Protein AF-A0A7V5CXP1-F1 (afdb_monomer_lite)

Structure (mmCIF, N/CA/C/O backbone):
data_AF-A0A7V5CXP1-F1
#
_entry.id   AF-A0A7V5CXP1-F1
#
loop_
_atom_site.group_PDB
_atom_site.id
_atom_site.type_symbol
_atom_site.label_atom_id
_atom_site.label_alt_id
_atom_site.label_comp_id
_atom_site.label_asym_id
_atom_site.label_entity_id
_atom_site.label_seq_id
_atom_site.pdbx_PDB_ins_code
_atom_site.Cartn_x
_atom_site.Cartn_y
_atom_site.Cartn_z
_atom_site.occupancy
_atom_site.B_iso_or_equiv
_atom_site.auth_seq_id
_atom_site.auth_comp_id
_atom_site.auth_asym_id
_atom_site.auth_atom_id
_atom_site.pdbx_PDB_model_num
ATOM 1 N N . MET A 1 1 ? -11.870 -6.538 18.929 1.00 84.56 1 MET A N 1
ATOM 2 C CA . MET A 1 1 ? -11.012 -7.613 18.384 1.00 84.56 1 MET A CA 1
ATOM 3 C C . MET A 1 1 ? -10.230 -8.282 19.517 1.00 84.56 1 MET A C 1
ATOM 5 O O . MET A 1 1 ? -9.936 -7.598 20.492 1.00 84.56 1 MET A O 1
ATOM 9 N N . ASN A 1 2 ? -9.919 -9.585 19.441 1.00 87.19 2 ASN A N 1
ATOM 10 C CA . ASN A 1 2 ? -9.055 -10.258 20.436 1.00 87.19 2 ASN A CA 1
ATOM 11 C C . ASN A 1 2 ? -7.602 -9.721 20.330 1.00 87.19 2 ASN A C 1
ATOM 13 O O . ASN A 1 2 ? -7.121 -9.586 19.202 1.00 87.19 2 ASN A O 1
ATOM 17 N N . PRO A 1 3 ? -6.907 -9.445 21.456 1.00 90.19 3 PRO A N 1
ATOM 18 C CA . PRO A 1 3 ? -5.468 -9.168 21.509 1.00 90.19 3 PRO A CA 1
ATOM 19 C C . PRO A 1 3 ? -4.571 -10.002 20.584 1.00 90.19 3 PRO A C 1
ATOM 21 O O . PRO A 1 3 ? -3.685 -9.430 19.954 1.00 90.19 3 PRO A O 1
ATOM 24 N N . ASP A 1 4 ? -4.806 -11.310 20.452 1.00 94.88 4 ASP A N 1
ATOM 25 C CA . ASP A 1 4 ? -3.962 -12.168 19.605 1.00 94.88 4 ASP A CA 1
ATOM 26 C C . ASP A 1 4 ? -4.030 -11.746 18.131 1.00 94.88 4 ASP A C 1
ATOM 28 O O . ASP A 1 4 ? -3.010 -11.598 17.464 1.00 94.88 4 ASP A O 1
ATOM 32 N N . LEU A 1 5 ? -5.237 -11.464 17.631 1.00 95.44 5 LEU A N 1
ATOM 33 C CA . LEU A 1 5 ? -5.439 -11.024 16.250 1.00 95.44 5 LEU A CA 1
ATOM 34 C C . LEU A 1 5 ? -4.835 -9.633 16.009 1.00 95.44 5 LEU A C 1
ATOM 36 O O . LEU A 1 5 ? -4.277 -9.381 14.945 1.00 95.44 5 LEU A O 1
ATOM 40 N N . ILE A 1 6 ? -4.894 -8.748 17.009 1.00 94.94 6 ILE A N 1
ATOM 41 C CA . ILE A 1 6 ? -4.241 -7.433 16.955 1.00 94.94 6 ILE A CA 1
ATOM 42 C C . ILE A 1 6 ? -2.722 -7.598 16.816 1.00 94.94 6 ILE A C 1
ATOM 44 O O . ILE A 1 6 ? -2.114 -6.949 15.963 1.00 94.94 6 ILE A O 1
ATOM 48 N N . ALA A 1 7 ? -2.117 -8.484 17.612 1.00 96.19 7 ALA A N 1
ATOM 49 C CA . ALA A 1 7 ? -0.684 -8.754 17.556 1.00 96.19 7 ALA A CA 1
ATOM 50 C C . ALA A 1 7 ? -0.262 -9.325 16.191 1.00 96.19 7 ALA A C 1
ATOM 52 O O . ALA A 1 7 ? 0.745 -8.893 15.630 1.00 96.19 7 ALA A O 1
ATOM 53 N N . GLU A 1 8 ? -1.056 -10.233 15.616 1.00 97.88 8 GLU A N 1
ATOM 54 C CA . GLU A 1 8 ? -0.809 -10.771 14.273 1.00 97.88 8 GLU A CA 1
ATOM 55 C C . GLU A 1 8 ? -0.898 -9.681 13.189 1.00 97.88 8 GLU A C 1
ATOM 57 O O . GLU A 1 8 ? -0.031 -9.617 12.315 1.00 97.88 8 GLU A O 1
ATOM 62 N N . ILE A 1 9 ? -1.884 -8.772 13.263 1.00 97.69 9 ILE A N 1
ATOM 63 C CA . ILE A 1 9 ? -1.997 -7.630 12.336 1.00 97.69 9 ILE A CA 1
ATOM 64 C C . ILE A 1 9 ? -0.762 -6.732 12.438 1.00 97.69 9 ILE A C 1
ATOM 66 O O . ILE A 1 9 ? -0.191 -6.349 11.415 1.00 97.69 9 ILE A O 1
ATOM 70 N N . GLN A 1 10 ? -0.344 -6.387 13.657 1.00 96.12 10 GLN A N 1
ATOM 71 C CA . GLN A 1 10 ? 0.806 -5.513 13.888 1.00 96.12 10 GLN A CA 1
ATOM 72 C C . GLN A 1 10 ? 2.106 -6.145 13.388 1.00 96.12 10 GLN A C 1
ATOM 74 O O . GLN A 1 10 ? 2.887 -5.473 12.716 1.00 96.12 10 GLN A O 1
ATOM 79 N N . LYS A 1 11 ? 2.303 -7.443 13.646 1.00 97.75 11 LYS A N 1
ATOM 80 C CA . LYS A 1 11 ? 3.456 -8.199 13.155 1.00 97.75 11 LYS A CA 1
ATOM 81 C C . LYS A 1 11 ? 3.512 -8.210 11.629 1.00 97.75 11 LYS A C 1
ATOM 83 O O . LYS A 1 11 ? 4.513 -7.789 11.059 1.00 97.75 11 LYS A O 1
ATOM 88 N N . PHE A 1 12 ? 2.421 -8.613 10.972 1.00 98.44 12 PHE A N 1
ATOM 89 C CA . PHE A 1 12 ? 2.338 -8.591 9.510 1.00 98.44 12 PHE A CA 1
ATOM 90 C C . PHE A 1 12 ? 2.618 -7.198 8.946 1.00 98.44 12 PHE A C 1
ATOM 92 O O . PHE A 1 12 ? 3.354 -7.059 7.976 1.00 98.44 12 PHE A O 1
ATOM 99 N N . THR A 1 13 ? 2.044 -6.165 9.561 1.00 98.38 13 THR A N 1
ATOM 100 C CA . THR A 1 13 ? 2.209 -4.780 9.117 1.00 98.38 13 THR A CA 1
ATOM 101 C C . THR A 1 13 ? 3.672 -4.352 9.150 1.00 98.38 13 THR A C 1
ATOM 103 O O . THR A 1 13 ? 4.143 -3.738 8.195 1.00 98.38 13 THR A O 1
ATOM 106 N N . LEU A 1 14 ? 4.389 -4.672 10.230 1.00 97.56 14 LEU A N 1
ATOM 107 C CA . LEU A 1 14 ? 5.794 -4.310 10.379 1.00 97.56 14 LEU A CA 1
ATOM 108 C C . LEU A 1 14 ? 6.676 -5.073 9.379 1.00 97.56 14 LEU A C 1
ATOM 110 O O . LEU A 1 14 ? 7.481 -4.464 8.675 1.00 97.56 14 LEU A O 1
ATOM 114 N N . ASP A 1 15 ? 6.450 -6.380 9.230 1.00 98.25 15 ASP A N 1
ATOM 115 C CA . ASP A 1 15 ? 7.149 -7.205 8.240 1.00 98.25 15 ASP A CA 1
ATOM 116 C C . ASP A 1 15 ? 6.916 -6.671 6.812 1.00 98.25 15 ASP A C 1
ATOM 118 O O . ASP A 1 15 ? 7.858 -6.474 6.037 1.00 98.25 15 ASP A O 1
ATOM 122 N N . ALA A 1 16 ? 5.661 -6.365 6.472 1.00 98.62 16 ALA A N 1
ATOM 123 C CA . ALA A 1 16 ? 5.271 -5.806 5.183 1.00 98.62 16 ALA A CA 1
ATOM 124 C C . ALA A 1 16 ? 5.893 -4.426 4.937 1.00 98.62 16 ALA A C 1
ATOM 126 O O . ALA A 1 16 ? 6.374 -4.159 3.832 1.00 98.62 16 ALA A O 1
ATOM 127 N N . ARG A 1 17 ? 5.931 -3.566 5.963 1.00 98.12 17 ARG A N 1
ATOM 128 C CA . ARG A 1 17 ? 6.585 -2.258 5.905 1.00 98.12 17 ARG A CA 1
ATOM 129 C C . ARG A 1 17 ? 8.053 -2.403 5.518 1.00 98.12 17 ARG A C 1
ATOM 131 O O . ARG A 1 17 ? 8.473 -1.753 4.563 1.00 98.12 17 ARG A O 1
ATOM 138 N N . HIS A 1 18 ? 8.813 -3.250 6.212 1.00 98.50 18 HIS A N 1
ATOM 139 C CA . HIS A 1 18 ? 10.241 -3.435 5.937 1.00 98.50 18 HIS A CA 1
ATOM 140 C C . HIS A 1 18 ? 10.497 -3.985 4.533 1.00 98.50 18 HIS A C 1
ATOM 142 O O . HIS A 1 18 ? 11.409 -3.532 3.838 1.00 98.50 18 HIS A O 1
ATOM 148 N N . ILE A 1 19 ? 9.676 -4.943 4.094 1.00 98.75 19 ILE A N 1
ATOM 149 C CA . ILE A 1 19 ? 9.757 -5.509 2.746 1.00 98.75 19 ILE A CA 1
ATOM 150 C C . ILE A 1 19 ? 9.534 -4.420 1.688 1.00 98.75 19 ILE A C 1
ATOM 152 O O . ILE A 1 19 ? 10.311 -4.328 0.737 1.00 98.75 19 ILE A O 1
ATOM 156 N N . LEU A 1 20 ? 8.502 -3.589 1.855 1.00 98.81 20 LEU A N 1
ATOM 157 C CA . LEU A 1 20 ? 8.146 -2.538 0.902 1.00 98.81 20 LEU A CA 1
ATOM 158 C C . LEU A 1 20 ? 9.119 -1.350 0.925 1.00 98.81 20 LEU A C 1
ATOM 160 O O . LEU A 1 20 ? 9.418 -0.802 -0.132 1.00 98.81 20 LEU A O 1
ATOM 164 N N . GLU A 1 21 ? 9.645 -0.964 2.090 1.00 98.75 21 GLU A N 1
ATOM 165 C CA . GLU A 1 21 ? 10.675 0.081 2.190 1.00 98.75 21 GLU A CA 1
ATOM 166 C C . GLU A 1 21 ? 11.970 -0.359 1.498 1.00 98.75 21 GLU A C 1
ATOM 168 O O . GLU A 1 21 ? 12.542 0.400 0.713 1.00 98.75 21 GLU A O 1
ATOM 173 N N . ARG A 1 22 ? 12.404 -1.608 1.722 1.00 98.75 22 ARG A N 1
ATOM 174 C CA . ARG A 1 22 ? 13.558 -2.177 1.016 1.00 98.75 22 ARG A CA 1
ATOM 175 C C . ARG A 1 22 ? 13.318 -2.208 -0.491 1.00 98.75 22 ARG A C 1
ATOM 177 O O . ARG A 1 22 ? 14.166 -1.748 -1.245 1.00 98.75 22 ARG A O 1
ATOM 184 N N . GLU A 1 23 ? 12.160 -2.701 -0.923 1.00 98.56 23 GLU A N 1
ATOM 185 C CA . GLU A 1 23 ? 11.791 -2.761 -2.339 1.00 98.56 23 GLU A CA 1
ATOM 186 C C . GLU A 1 23 ? 11.808 -1.378 -3.003 1.00 98.56 23 GLU A C 1
ATOM 188 O O . GLU A 1 23 ? 12.398 -1.212 -4.070 1.00 98.56 23 GLU A O 1
ATOM 193 N N . ALA A 1 24 ? 11.208 -0.370 -2.368 1.00 98.69 24 ALA A N 1
ATOM 194 C CA . ALA A 1 24 ? 11.203 0.992 -2.888 1.00 98.69 24 ALA A CA 1
ATOM 195 C C . ALA A 1 24 ? 12.624 1.572 -2.966 1.00 98.69 24 ALA A C 1
ATOM 197 O O . ALA A 1 24 ? 12.987 2.179 -3.974 1.00 98.69 24 ALA A O 1
ATOM 198 N N . ALA A 1 25 ? 13.452 1.352 -1.939 1.00 98.69 25 ALA A N 1
ATOM 199 C CA . ALA A 1 25 ? 14.842 1.799 -1.932 1.00 98.69 25 ALA A CA 1
ATOM 200 C C . ALA A 1 25 ? 15.678 1.127 -3.037 1.00 98.69 25 ALA A C 1
ATOM 202 O O . ALA A 1 25 ? 16.449 1.814 -3.710 1.00 98.69 25 ALA A O 1
ATOM 203 N N . GLU A 1 26 ? 15.498 -0.179 -3.251 1.00 98.38 26 GLU A N 1
ATOM 204 C CA . GLU A 1 26 ? 16.164 -0.944 -4.310 1.00 98.38 26 GLU A CA 1
ATOM 205 C C . GLU A 1 26 ? 15.722 -0.502 -5.709 1.00 98.38 26 GLU A C 1
ATOM 207 O O . GLU A 1 26 ? 16.560 -0.388 -6.600 1.00 98.38 26 GLU A O 1
ATOM 212 N N . GLN A 1 27 ? 14.434 -0.216 -5.925 1.00 98.25 27 GLN A N 1
ATOM 213 C CA . GLN A 1 27 ? 13.962 0.319 -7.207 1.00 98.25 27 GLN A CA 1
ATOM 214 C C . GLN A 1 27 ? 14.539 1.709 -7.484 1.00 98.25 27 GLN A C 1
ATOM 216 O O . GLN A 1 27 ? 15.045 1.964 -8.579 1.00 98.25 27 GLN A O 1
ATOM 221 N N . LEU A 1 28 ? 14.479 2.604 -6.493 1.00 98.62 28 LEU A N 1
ATOM 222 C CA . LEU A 1 28 ? 15.026 3.955 -6.599 1.00 98.62 28 LEU A CA 1
ATOM 223 C C . LEU A 1 28 ? 16.497 3.923 -7.004 1.00 98.62 28 LEU A C 1
ATOM 225 O O . LEU A 1 28 ? 16.880 4.613 -7.945 1.00 98.62 28 LEU A O 1
ATOM 229 N N . GLU A 1 29 ? 17.300 3.091 -6.346 1.00 98.12 29 GLU A N 1
ATOM 230 C CA . GLU A 1 29 ? 18.726 2.979 -6.636 1.00 98.12 29 GLU A CA 1
ATOM 231 C C . GLU A 1 29 ? 19.008 2.208 -7.928 1.00 98.12 29 GLU A C 1
ATOM 233 O O . GLU A 1 29 ? 19.753 2.703 -8.766 1.00 98.12 29 GLU A O 1
ATOM 238 N N . GLY A 1 30 ? 18.423 1.022 -8.103 1.00 96.38 30 GLY A N 1
ATOM 239 C CA . GLY A 1 30 ? 18.792 0.062 -9.146 1.00 96.38 30 GLY A CA 1
ATOM 240 C C . GLY A 1 30 ? 18.119 0.276 -10.502 1.00 96.38 30 GLY A C 1
ATOM 241 O O . GLY A 1 30 ? 18.693 -0.092 -11.524 1.00 96.38 30 GLY A O 1
ATOM 242 N N . LEU A 1 31 ? 16.928 0.880 -10.539 1.00 96.44 31 LEU A N 1
ATOM 243 C CA . LEU A 1 31 ? 16.195 1.146 -11.787 1.00 96.44 31 LEU A CA 1
ATOM 244 C C . LEU A 1 31 ? 16.273 2.616 -12.185 1.00 96.44 31 LEU A C 1
ATOM 246 O O . LEU A 1 31 ? 16.391 2.938 -13.368 1.00 96.44 31 LEU A O 1
ATOM 250 N N . TYR A 1 32 ? 16.210 3.498 -11.189 1.00 98.12 32 TYR A N 1
ATOM 251 C CA . TYR A 1 32 ? 16.082 4.934 -11.403 1.00 98.12 32 TYR A CA 1
ATOM 252 C C . TYR A 1 32 ? 17.299 5.724 -10.954 1.00 98.12 32 TYR A C 1
ATOM 254 O O . TYR A 1 32 ? 17.222 6.943 -10.983 1.00 98.12 32 TYR A O 1
ATOM 262 N N . GLY A 1 33 ? 18.398 5.094 -10.540 1.00 97.88 33 GLY A N 1
ATOM 263 C CA . GLY A 1 33 ? 19.653 5.757 -10.182 1.00 97.88 33 GLY A CA 1
ATOM 264 C C . GLY A 1 33 ? 19.560 6.862 -9.134 1.00 97.88 33 GLY A C 1
ATOM 265 O O . GLY A 1 33 ? 20.401 7.757 -9.142 1.00 97.88 33 GLY A O 1
ATOM 266 N N . TRP A 1 34 ? 18.542 6.837 -8.274 1.00 98.44 34 TRP A N 1
ATOM 267 C CA . TRP A 1 34 ? 18.419 7.722 -7.122 1.00 98.44 34 TRP A CA 1
ATOM 268 C C . TRP A 1 34 ? 19.138 7.091 -5.929 1.00 98.44 34 TRP A C 1
ATOM 270 O O . TRP A 1 34 ? 18.617 6.201 -5.243 1.00 98.44 34 TRP A O 1
ATOM 280 N N . LEU A 1 35 ? 20.366 7.545 -5.707 1.00 98.25 35 LEU A N 1
ATOM 281 C CA . LEU A 1 35 ? 21.312 6.967 -4.763 1.00 98.25 35 LEU A CA 1
ATOM 282 C C . LEU A 1 35 ? 20.933 7.269 -3.302 1.00 98.25 35 LEU A C 1
ATOM 284 O O . LEU A 1 35 ? 20.244 8.258 -3.041 1.00 98.25 35 LEU A O 1
ATOM 288 N N . PRO A 1 36 ? 21.390 6.462 -2.323 1.00 97.69 36 PRO A N 1
ATOM 289 C CA . PRO A 1 36 ? 21.092 6.669 -0.900 1.00 97.69 36 PRO A CA 1
ATOM 290 C C . PRO A 1 36 ? 21.520 8.032 -0.342 1.00 97.69 36 PRO A C 1
ATOM 292 O O . PRO A 1 36 ? 20.934 8.511 0.627 1.00 97.69 36 PRO A O 1
ATOM 295 N N . ASP A 1 37 ? 22.511 8.675 -0.962 1.00 96.31 37 ASP A N 1
ATOM 296 C CA . ASP A 1 37 ? 22.946 10.029 -0.623 1.00 96.31 37 ASP A CA 1
ATOM 297 C C . ASP A 1 37 ? 22.028 11.129 -1.198 1.00 96.31 37 ASP A C 1
ATOM 299 O O . ASP A 1 37 ? 22.329 12.312 -1.066 1.00 96.31 37 ASP A O 1
ATOM 303 N N . GLY A 1 38 ? 20.899 10.764 -1.806 1.00 96.19 38 GLY A N 1
ATOM 304 C CA . GLY A 1 38 ? 19.923 11.692 -2.370 1.00 96.19 38 GLY A CA 1
ATOM 305 C C . GLY A 1 38 ? 20.306 12.240 -3.744 1.00 96.19 38 GLY A C 1
ATOM 306 O O . GLY A 1 38 ? 19.498 12.951 -4.338 1.00 96.19 38 GLY A O 1
ATOM 307 N N . SER A 1 39 ? 21.491 11.906 -4.263 1.00 97.19 39 SER A N 1
ATOM 308 C CA . SER A 1 39 ? 21.926 12.300 -5.599 1.00 97.19 39 SER A CA 1
ATOM 309 C C . SER A 1 39 ? 21.410 11.346 -6.676 1.00 97.19 39 SER A C 1
ATOM 311 O O . SER A 1 39 ? 20.933 10.239 -6.413 1.00 97.19 39 SER A O 1
ATOM 313 N N . PHE A 1 40 ? 21.510 11.794 -7.922 1.00 98.25 40 PHE A N 1
ATOM 314 C CA . PHE A 1 40 ? 21.100 11.033 -9.084 1.00 98.25 40 PHE A CA 1
ATOM 315 C C . PHE A 1 40 ? 22.312 10.660 -9.937 1.00 98.25 40 PHE A C 1
ATOM 317 O O . PHE A 1 40 ? 23.033 11.527 -10.432 1.00 98.25 40 PHE A O 1
ATOM 324 N N . ALA A 1 41 ? 22.509 9.364 -10.156 1.00 97.69 41 ALA A N 1
ATOM 325 C CA . ALA A 1 41 ? 23.558 8.855 -11.026 1.00 97.69 41 ALA A CA 1
ATOM 326 C C . ALA A 1 41 ? 23.244 9.108 -12.521 1.00 97.69 41 ALA A C 1
ATOM 328 O O . ALA A 1 41 ? 22.072 9.299 -12.888 1.00 97.69 41 ALA A O 1
ATOM 329 N N . PRO A 1 42 ? 24.269 9.108 -13.403 1.00 97.00 42 PRO A N 1
ATOM 330 C CA . PRO A 1 42 ? 24.090 9.325 -14.837 1.00 97.00 42 PRO A CA 1
ATOM 331 C C . PRO A 1 42 ? 23.189 8.272 -15.491 1.00 97.00 42 PRO A C 1
ATOM 333 O O . PRO A 1 42 ? 23.399 7.073 -15.321 1.00 97.00 42 PRO A O 1
ATOM 336 N N . VAL A 1 43 ? 22.252 8.720 -16.335 1.00 95.12 43 VAL A N 1
ATOM 337 C CA . VAL A 1 43 ? 21.264 7.865 -17.029 1.00 95.12 43 VAL A CA 1
ATOM 338 C C . VAL A 1 43 ? 21.911 6.705 -17.797 1.00 95.12 43 VAL A C 1
ATOM 340 O O . VAL A 1 43 ? 21.373 5.603 -17.814 1.00 95.12 43 VAL A O 1
ATOM 343 N N . ALA A 1 44 ? 23.095 6.918 -18.379 1.00 94.31 44 ALA A N 1
ATOM 344 C CA . ALA A 1 44 ? 23.817 5.902 -19.149 1.00 94.31 44 ALA A CA 1
ATOM 345 C C . ALA A 1 44 ? 24.204 4.646 -18.339 1.00 94.31 44 ALA A C 1
ATOM 347 O O . ALA A 1 44 ? 24.461 3.603 -18.934 1.00 94.31 44 ALA A O 1
ATOM 348 N N . GLN A 1 45 ? 24.244 4.728 -17.004 1.00 95.19 45 GLN A N 1
ATOM 349 C CA . GLN A 1 45 ? 24.543 3.588 -16.128 1.00 95.19 45 GLN A CA 1
ATOM 350 C C . GLN A 1 45 ? 23.319 2.690 -15.870 1.00 95.19 45 GLN A C 1
ATOM 352 O O . GLN A 1 45 ? 23.470 1.613 -15.302 1.00 95.19 45 GLN A O 1
ATOM 357 N N . TYR A 1 46 ? 22.123 3.104 -16.307 1.00 95.69 46 TYR A N 1
ATOM 358 C CA . TYR A 1 46 ? 20.849 2.447 -16.009 1.00 95.69 46 TYR A CA 1
ATOM 359 C C . TYR A 1 46 ? 20.130 2.039 -17.302 1.00 95.69 46 TYR A C 1
ATOM 361 O O . TYR A 1 46 ? 19.347 2.820 -17.850 1.00 95.69 46 TYR A O 1
ATOM 369 N N . PRO A 1 47 ? 20.349 0.805 -17.802 1.00 92.56 47 PRO A N 1
ATOM 370 C CA . PRO A 1 47 ? 19.811 0.355 -19.088 1.00 92.56 47 PRO A CA 1
ATOM 371 C C . PRO A 1 47 ? 18.287 0.470 -19.206 1.00 92.56 47 PRO A C 1
ATOM 373 O O . PRO A 1 47 ? 17.780 0.791 -20.281 1.00 92.56 47 PRO A O 1
ATOM 376 N N . ALA A 1 48 ? 17.553 0.264 -18.106 1.00 93.00 48 ALA A N 1
ATOM 377 C CA . ALA A 1 48 ? 16.095 0.379 -18.077 1.00 93.00 48 ALA A CA 1
ATOM 378 C C . ALA A 1 48 ? 15.606 1.749 -18.584 1.00 93.00 48 ALA A C 1
ATOM 380 O O . ALA A 1 48 ? 14.616 1.811 -19.311 1.00 93.00 48 ALA A O 1
ATOM 381 N N . LEU A 1 49 ? 16.341 2.828 -18.285 1.00 95.94 49 LEU A N 1
ATOM 382 C CA . LEU A 1 49 ? 15.996 4.192 -18.698 1.00 95.94 49 LEU A CA 1
ATOM 383 C C . LEU A 1 49 ? 16.133 4.417 -20.212 1.00 95.94 49 LEU A C 1
ATOM 385 O O . LEU A 1 49 ? 15.451 5.275 -20.761 1.00 95.94 49 LEU A O 1
ATOM 389 N N . GLY A 1 50 ? 16.994 3.655 -20.893 1.00 92.75 50 GLY A N 1
ATOM 390 C CA . GLY A 1 50 ? 17.138 3.709 -22.353 1.00 92.75 50 GLY A CA 1
ATOM 391 C C . GLY A 1 50 ? 16.216 2.738 -23.095 1.00 92.75 50 GLY A C 1
ATOM 392 O O . GLY A 1 50 ? 15.815 3.007 -24.224 1.00 92.75 50 GLY A O 1
ATOM 393 N N . LEU A 1 51 ? 15.875 1.608 -22.468 1.00 93.38 51 LEU A N 1
ATOM 394 C CA . LEU A 1 51 ? 15.085 0.537 -23.083 1.00 93.38 51 LEU A CA 1
ATOM 395 C C . LEU A 1 51 ? 13.574 0.722 -22.911 1.00 93.38 51 LEU A C 1
ATOM 397 O O . LEU A 1 51 ? 12.799 0.205 -23.715 1.00 93.38 51 LEU A O 1
ATOM 401 N N . MET A 1 52 ? 13.142 1.420 -21.858 1.00 93.94 52 MET A N 1
ATOM 402 C CA . MET A 1 52 ? 11.733 1.497 -21.479 1.00 93.94 52 MET A CA 1
ATOM 403 C C . MET A 1 52 ? 11.274 2.953 -21.318 1.00 93.94 52 MET A C 1
ATOM 405 O O . MET A 1 52 ? 11.676 3.618 -20.361 1.00 93.94 52 MET A O 1
ATOM 409 N N . PRO A 1 53 ? 10.357 3.443 -22.180 1.00 94.69 53 PRO A N 1
ATOM 410 C CA . PRO A 1 53 ? 9.815 4.800 -22.068 1.00 94.69 53 PRO A CA 1
ATOM 411 C C . PRO A 1 53 ? 9.160 5.086 -20.711 1.00 94.69 53 PRO A C 1
ATOM 413 O O . PRO A 1 53 ? 9.271 6.185 -20.177 1.00 94.69 53 PRO A O 1
ATOM 416 N N . GLU A 1 54 ? 8.505 4.079 -20.127 1.00 93.81 54 GLU A N 1
ATOM 417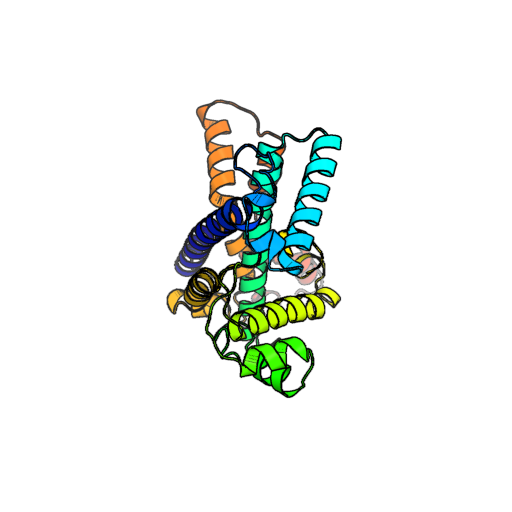 C CA . GLU A 1 54 ? 7.887 4.177 -18.801 1.00 93.81 54 GLU A CA 1
ATOM 418 C C . GLU A 1 54 ? 8.927 4.420 -17.695 1.00 93.81 54 GLU A C 1
ATOM 420 O O . GLU A 1 54 ? 8.690 5.232 -16.803 1.00 93.81 54 GLU A O 1
ATOM 425 N N . ALA A 1 55 ? 10.095 3.775 -17.777 1.00 96.44 55 ALA A N 1
ATOM 426 C CA . ALA A 1 55 ? 11.167 3.953 -16.803 1.00 96.44 55 ALA A CA 1
ATOM 427 C C . ALA A 1 55 ? 11.790 5.355 -16.904 1.00 96.44 55 ALA A C 1
ATOM 429 O O . ALA A 1 55 ? 12.005 6.010 -15.883 1.00 96.44 55 ALA A O 1
ATOM 430 N N . ALA A 1 56 ? 12.012 5.840 -18.131 1.00 97.31 56 ALA A N 1
ATOM 431 C CA . ALA A 1 56 ? 12.502 7.194 -18.391 1.00 97.31 56 ALA A CA 1
ATOM 432 C C . ALA A 1 56 ? 11.543 8.273 -17.856 1.00 97.31 56 ALA A C 1
ATOM 434 O O . ALA A 1 56 ? 11.975 9.227 -17.208 1.00 97.31 56 ALA A O 1
ATOM 435 N N . GLU A 1 57 ? 10.237 8.104 -18.076 1.00 97.31 57 GLU A N 1
ATOM 436 C CA . GLU A 1 57 ? 9.222 9.032 -17.569 1.00 97.31 57 GLU A CA 1
ATOM 437 C C . GLU A 1 57 ? 9.167 9.027 -16.034 1.00 97.31 57 GLU A C 1
ATOM 439 O O . GLU A 1 57 ? 9.115 10.089 -15.414 1.00 97.31 57 GLU A O 1
ATOM 444 N N . THR A 1 58 ? 9.233 7.851 -15.398 1.00 97.50 58 THR A N 1
ATOM 445 C CA . THR A 1 58 ? 9.311 7.763 -13.932 1.00 97.50 58 THR A CA 1
ATOM 446 C C . THR A 1 58 ? 10.561 8.462 -13.401 1.00 97.50 58 THR A C 1
ATOM 448 O O . THR A 1 58 ? 10.443 9.279 -12.490 1.00 97.50 58 THR A O 1
ATOM 451 N N . ARG A 1 59 ? 11.737 8.237 -14.005 1.00 97.94 59 ARG A N 1
ATOM 452 C CA . ARG A 1 59 ? 12.977 8.934 -13.631 1.00 97.94 59 ARG A CA 1
ATOM 453 C C . ARG A 1 59 ? 12.826 10.455 -13.693 1.00 97.94 59 ARG A C 1
ATOM 455 O O . ARG A 1 59 ? 13.157 11.128 -12.723 1.00 97.94 59 ARG A O 1
ATOM 462 N N . LYS A 1 60 ? 12.272 10.992 -14.782 1.00 98.19 60 LYS A N 1
ATOM 463 C CA . LYS A 1 60 ? 12.059 12.439 -14.944 1.00 98.19 60 LYS A CA 1
ATOM 464 C C . LYS A 1 60 ? 11.162 13.022 -13.847 1.00 98.19 60 LYS A C 1
ATOM 466 O O . LYS A 1 60 ? 11.414 14.118 -13.344 1.00 98.19 60 LYS A O 1
ATOM 471 N N . LYS A 1 61 ? 10.107 12.297 -13.461 1.00 98.19 61 LYS A N 1
ATOM 472 C CA . LYS A 1 61 ? 9.214 12.710 -12.366 1.00 98.19 61 LYS A CA 1
ATOM 473 C C . LYS A 1 61 ? 9.909 12.681 -11.011 1.00 98.19 61 LYS A C 1
ATOM 475 O O . LYS A 1 61 ? 9.693 13.594 -10.223 1.00 98.19 61 LYS A O 1
ATOM 480 N N . LEU A 1 62 ? 10.742 11.673 -10.760 1.00 98.50 62 LEU A N 1
ATOM 481 C CA . LEU A 1 62 ? 11.545 11.584 -9.539 1.00 98.50 62 LEU A CA 1
ATOM 482 C C . LEU A 1 62 ? 12.540 12.749 -9.440 1.00 98.50 62 LEU A C 1
ATOM 484 O O . LEU A 1 62 ? 12.621 13.373 -8.389 1.00 98.50 62 LEU A O 1
ATOM 488 N N . GLU A 1 63 ? 13.232 13.092 -10.530 1.00 98.31 63 GLU A N 1
ATOM 489 C CA . GLU A 1 63 ? 14.130 14.259 -10.582 1.00 98.31 63 GLU A CA 1
ATOM 490 C C . GLU A 1 63 ? 13.378 15.567 -10.325 1.00 98.31 63 GLU A C 1
ATOM 492 O O . GLU A 1 63 ? 13.819 16.389 -9.528 1.00 98.31 63 GLU A O 1
ATOM 497 N N . SER A 1 64 ? 12.214 15.734 -10.959 1.00 98.12 64 SER A N 1
ATOM 498 C CA . SER A 1 64 ? 11.379 16.929 -10.786 1.00 98.12 64 SER A CA 1
ATOM 499 C C . SER A 1 64 ? 10.874 17.065 -9.346 1.00 98.12 64 SER A C 1
ATOM 501 O O . SER A 1 64 ? 10.859 18.161 -8.797 1.00 98.12 64 SER A O 1
ATOM 503 N N . TYR A 1 65 ? 10.483 15.948 -8.726 1.00 97.81 65 TYR A N 1
ATOM 504 C CA . TYR A 1 65 ? 10.083 15.900 -7.322 1.00 97.81 65 TYR A CA 1
ATOM 505 C C . TYR A 1 65 ? 11.256 16.247 -6.392 1.00 97.81 65 TYR A C 1
ATOM 507 O O . TYR A 1 65 ? 11.120 17.109 -5.531 1.00 97.81 65 TYR A O 1
ATOM 515 N N . ALA A 1 66 ? 12.428 15.644 -6.603 1.00 97.75 66 ALA A N 1
ATOM 516 C CA . ALA A 1 66 ? 13.610 15.912 -5.789 1.00 97.75 66 ALA A CA 1
ATOM 517 C C . ALA A 1 66 ? 14.091 17.367 -5.888 1.00 97.75 66 ALA A C 1
ATOM 519 O O . ALA A 1 66 ? 14.491 17.942 -4.876 1.00 97.75 66 ALA A O 1
ATOM 520 N N . GLU A 1 67 ? 14.057 17.968 -7.083 1.00 97.38 67 GLU A N 1
ATOM 521 C CA . GLU A 1 67 ? 14.464 19.366 -7.254 1.00 97.38 67 GLU A CA 1
ATOM 522 C C . GLU A 1 67 ? 13.476 20.315 -6.569 1.00 97.38 67 GLU A C 1
ATOM 524 O O . GLU A 1 67 ? 13.914 21.204 -5.848 1.00 97.38 67 GLU A O 1
ATOM 529 N N . ALA A 1 68 ? 12.164 20.079 -6.685 1.00 97.38 68 ALA A N 1
ATOM 530 C CA . ALA A 1 68 ? 11.158 20.882 -5.985 1.00 97.38 68 ALA A CA 1
ATOM 531 C C . ALA A 1 68 ? 11.328 20.828 -4.453 1.00 97.38 68 ALA A C 1
ATOM 533 O O . ALA A 1 68 ? 11.252 21.850 -3.771 1.00 97.38 68 ALA A O 1
ATOM 534 N N . GLU A 1 69 ? 11.617 19.650 -3.899 1.00 96.88 69 GLU A N 1
ATOM 535 C CA . GLU A 1 69 ? 11.879 19.484 -2.465 1.00 96.88 69 GLU A CA 1
ATOM 536 C C . GLU A 1 69 ? 13.178 20.173 -2.023 1.00 96.88 69 GLU A C 1
ATOM 538 O O . GLU A 1 69 ? 13.253 20.787 -0.956 1.00 96.88 69 GLU A O 1
ATOM 543 N N . LYS A 1 70 ? 14.211 20.122 -2.863 1.00 94.19 70 LYS A N 1
ATOM 544 C CA . LYS A 1 70 ? 15.473 20.826 -2.630 1.00 94.19 70 LYS A CA 1
ATOM 545 C C . LYS A 1 70 ? 15.297 22.347 -2.692 1.00 94.19 70 LYS A C 1
ATOM 547 O O . LYS A 1 70 ? 15.867 23.045 -1.856 1.00 94.19 70 LYS A O 1
ATOM 552 N N . GLU A 1 71 ? 14.494 22.864 -3.624 1.00 96.06 71 GLU A N 1
ATOM 553 C CA . GLU A 1 71 ? 14.109 24.283 -3.695 1.00 96.06 71 GLU A CA 1
ATOM 554 C C . GLU A 1 71 ? 13.327 24.727 -2.450 1.00 96.06 71 GLU A C 1
ATOM 556 O O . GLU A 1 71 ? 13.508 25.848 -1.974 1.00 96.06 71 GLU A O 1
ATOM 561 N N . ALA A 1 72 ? 12.531 23.829 -1.859 1.00 95.44 72 ALA A N 1
ATOM 562 C CA . ALA A 1 72 ? 11.870 24.039 -0.570 1.00 95.44 72 ALA A CA 1
ATOM 563 C C . ALA A 1 72 ? 12.829 23.973 0.643 1.00 95.44 72 ALA A C 1
ATOM 565 O O . ALA A 1 72 ? 12.404 24.177 1.781 1.00 95.44 72 ALA A O 1
ATOM 566 N N . GLY A 1 73 ? 14.123 23.719 0.419 1.00 95.00 73 GLY A N 1
ATOM 567 C CA . GLY A 1 73 ? 15.154 23.660 1.456 1.00 95.00 73 GLY A CA 1
ATOM 568 C C . GLY A 1 73 ? 15.273 22.304 2.153 1.00 95.00 73 GLY A C 1
ATOM 569 O O . GLY A 1 73 ? 15.972 22.203 3.166 1.00 95.00 73 GLY A O 1
ATOM 570 N N . ASN A 1 74 ? 14.623 21.258 1.635 1.00 95.31 74 ASN A N 1
ATOM 571 C CA . ASN A 1 74 ? 14.694 19.926 2.221 1.00 95.31 74 ASN A CA 1
ATOM 572 C C . ASN A 1 74 ? 16.004 19.222 1.848 1.00 95.31 74 ASN A C 1
ATOM 574 O O . ASN A 1 74 ? 16.532 19.331 0.740 1.00 95.31 74 ASN A O 1
ATOM 578 N N . ASN A 1 75 ? 16.552 18.478 2.809 1.00 96.06 75 ASN A N 1
ATOM 579 C CA . ASN A 1 75 ? 17.778 17.718 2.612 1.00 96.06 75 ASN A CA 1
ATOM 580 C C . ASN A 1 75 ? 17.538 16.542 1.628 1.00 96.06 75 ASN A C 1
ATOM 582 O O . ASN A 1 75 ? 16.640 15.739 1.888 1.00 96.06 75 ASN A O 1
ATOM 586 N N . PRO A 1 76 ? 18.341 16.378 0.554 1.00 96.06 76 PRO A N 1
ATOM 587 C CA . PRO A 1 76 ? 18.105 15.352 -0.471 1.00 96.06 76 PRO A CA 1
ATOM 588 C C . PRO A 1 76 ? 18.054 13.911 0.054 1.00 96.06 76 PRO A C 1
ATOM 590 O O . PRO A 1 76 ? 17.239 13.112 -0.411 1.00 96.06 76 PRO A O 1
ATOM 593 N N . GLN A 1 77 ? 18.895 13.570 1.038 1.00 96.75 77 GLN A N 1
ATOM 594 C CA . GLN A 1 77 ? 18.883 12.247 1.668 1.00 96.75 77 GLN A CA 1
ATOM 595 C C . GLN A 1 77 ? 17.549 12.003 2.381 1.00 96.75 77 GLN A C 1
ATOM 597 O O . GLN A 1 77 ? 16.921 10.960 2.192 1.00 96.75 77 GLN A O 1
ATOM 602 N N . THR A 1 78 ? 17.090 12.986 3.160 1.00 95.31 78 THR A N 1
ATOM 603 C CA . THR A 1 78 ? 15.802 12.932 3.859 1.00 95.31 78 THR A CA 1
ATOM 604 C C . THR A 1 78 ? 14.634 12.841 2.881 1.00 95.31 78 THR A C 1
ATOM 606 O O . THR A 1 78 ? 13.749 12.024 3.094 1.00 95.31 78 THR A O 1
ATOM 609 N N . VAL A 1 79 ? 14.639 13.609 1.786 1.00 97.12 79 VAL A N 1
ATOM 610 C CA . VAL A 1 79 ? 13.585 13.565 0.750 1.00 97.12 79 VAL A CA 1
ATOM 611 C C . VAL A 1 79 ? 13.438 12.158 0.179 1.00 97.12 79 VAL A C 1
ATOM 613 O O . VAL A 1 79 ? 12.335 11.616 0.109 1.00 97.12 79 VAL A O 1
ATOM 616 N N . ARG A 1 80 ? 14.561 11.521 -0.165 1.00 97.94 80 ARG A N 1
ATOM 617 C CA . ARG A 1 80 ? 14.557 10.140 -0.648 1.00 97.94 80 ARG A CA 1
ATOM 618 C C . ARG A 1 80 ? 14.003 9.172 0.402 1.00 97.94 80 ARG A C 1
ATOM 620 O O . ARG A 1 80 ? 13.203 8.303 0.065 1.00 97.94 80 ARG A O 1
ATOM 627 N N . GLN A 1 81 ? 14.423 9.301 1.663 1.00 97.19 81 GLN A N 1
ATOM 628 C CA . GLN A 1 81 ? 13.936 8.454 2.762 1.00 97.19 81 GLN A CA 1
ATOM 629 C C . GLN A 1 81 ? 12.430 8.630 2.999 1.00 97.19 81 GLN A C 1
ATOM 631 O O . GLN A 1 81 ? 11.721 7.639 3.177 1.00 97.19 81 GLN A O 1
ATOM 636 N N . THR A 1 82 ? 11.933 9.866 2.938 1.00 96.19 82 THR A N 1
ATOM 637 C CA . THR A 1 82 ? 10.503 10.176 3.013 1.00 96.19 82 THR A CA 1
ATOM 638 C C . THR A 1 82 ? 9.747 9.488 1.885 1.00 96.19 82 THR A C 1
ATOM 640 O O . THR A 1 82 ? 8.786 8.776 2.162 1.00 96.19 82 THR A O 1
ATOM 643 N N . LEU A 1 83 ? 10.220 9.587 0.638 1.00 98.38 83 LEU A N 1
ATOM 644 C CA . LEU A 1 83 ? 9.560 8.929 -0.490 1.00 98.38 83 LEU A CA 1
ATOM 645 C C . LEU A 1 83 ? 9.523 7.399 -0.344 1.00 98.38 83 LEU A C 1
ATOM 647 O O . LEU A 1 83 ? 8.507 6.776 -0.661 1.00 98.38 83 LEU A O 1
ATOM 651 N N . VAL A 1 84 ? 10.601 6.779 0.148 1.00 98.62 84 VAL A N 1
ATOM 652 C CA . VAL A 1 84 ? 10.635 5.334 0.446 1.00 98.62 84 VAL A CA 1
ATOM 653 C C . VAL A 1 84 ? 9.545 4.966 1.455 1.00 98.62 84 VAL A C 1
ATOM 655 O O . VAL A 1 84 ? 8.759 4.045 1.210 1.00 98.62 84 VAL A O 1
ATOM 658 N N . ARG A 1 85 ? 9.451 5.716 2.558 1.00 97.19 85 ARG A N 1
ATOM 659 C CA . ARG A 1 85 ? 8.431 5.504 3.591 1.00 97.19 85 ARG A CA 1
ATOM 660 C C . ARG A 1 85 ? 7.019 5.704 3.044 1.00 97.19 85 ARG A C 1
ATOM 662 O O . ARG A 1 85 ? 6.155 4.860 3.263 1.00 97.19 85 ARG A O 1
ATOM 669 N N . GLU A 1 86 ? 6.779 6.799 2.329 1.00 96.94 86 GLU A N 1
ATOM 670 C CA . GLU A 1 86 ? 5.477 7.120 1.736 1.00 96.94 86 GLU A CA 1
ATOM 671 C C . GLU A 1 86 ? 5.040 6.070 0.716 1.00 96.94 86 GLU A C 1
ATOM 673 O O . GLU A 1 86 ? 3.864 5.713 0.666 1.00 96.94 86 GLU A O 1
ATOM 678 N N . THR A 1 87 ? 5.980 5.528 -0.059 1.00 98.50 87 THR A N 1
ATOM 679 C CA . THR A 1 87 ? 5.734 4.426 -0.997 1.00 98.50 87 THR A CA 1
ATOM 680 C C . THR A 1 87 ? 5.274 3.172 -0.271 1.00 98.50 87 THR A C 1
ATOM 682 O O . THR A 1 87 ? 4.239 2.603 -0.629 1.00 98.50 87 THR A O 1
ATOM 685 N N . SER A 1 88 ? 5.995 2.778 0.780 1.00 98.44 88 SER A N 1
ATOM 686 C CA . SER A 1 88 ? 5.630 1.634 1.618 1.00 98.44 88 SER A CA 1
ATOM 687 C C . SER A 1 88 ? 4.258 1.823 2.267 1.00 98.44 88 SER A C 1
ATOM 689 O O . SER A 1 88 ? 3.378 0.971 2.121 1.00 98.44 88 SER A O 1
ATOM 691 N N . PHE A 1 89 ? 4.027 2.985 2.886 1.00 96.88 89 PHE A N 1
ATOM 692 C CA . PHE A 1 89 ? 2.752 3.334 3.507 1.00 96.88 89 PHE A CA 1
ATOM 693 C C . PHE A 1 89 ? 1.602 3.297 2.496 1.00 96.88 89 PHE A C 1
ATOM 695 O O . PHE A 1 89 ? 0.564 2.687 2.751 1.00 96.88 89 PHE A O 1
ATOM 702 N N . THR A 1 90 ? 1.781 3.919 1.331 1.00 97.69 90 THR A N 1
ATOM 703 C CA . THR A 1 90 ? 0.747 4.013 0.294 1.00 97.69 90 THR A CA 1
ATOM 704 C C . THR A 1 90 ? 0.346 2.631 -0.209 1.00 97.69 90 THR A C 1
ATOM 706 O O . THR A 1 90 ? -0.842 2.302 -0.230 1.00 97.69 90 THR A O 1
ATOM 709 N N . TRP A 1 91 ? 1.315 1.799 -0.597 1.00 98.56 91 TRP A N 1
ATOM 710 C CA . TRP A 1 91 ? 1.014 0.480 -1.150 1.00 98.56 91 TRP A CA 1
ATOM 711 C C . TRP A 1 91 ? 0.474 -0.485 -0.102 1.00 98.56 91 TRP A C 1
ATOM 713 O O . TRP A 1 91 ? -0.512 -1.166 -0.383 1.00 98.56 91 TRP A O 1
ATOM 723 N N . LEU A 1 92 ? 1.025 -0.494 1.115 1.00 98.62 92 LEU A N 1
ATOM 724 C CA . LEU A 1 92 ? 0.497 -1.336 2.186 1.00 98.62 92 LEU A CA 1
ATOM 725 C C . LEU A 1 92 ? -0.966 -1.005 2.493 1.00 98.62 92 LEU A C 1
ATOM 727 O O . LEU A 1 92 ? -1.807 -1.904 2.494 1.00 98.62 92 LEU A O 1
ATOM 731 N N . ASN A 1 93 ? -1.291 0.278 2.688 1.00 97.81 93 ASN A N 1
ATOM 732 C CA . ASN A 1 93 ? -2.665 0.690 2.980 1.00 97.81 93 ASN A CA 1
ATOM 733 C C . ASN A 1 93 ? -3.624 0.347 1.834 1.00 97.81 93 ASN A C 1
ATOM 735 O O . ASN A 1 93 ? -4.746 -0.089 2.087 1.00 97.81 93 ASN A O 1
ATOM 739 N N . ARG A 1 94 ? -3.193 0.482 0.574 1.00 98.38 94 ARG A N 1
ATOM 740 C CA . ARG A 1 94 ? -4.007 0.081 -0.584 1.00 98.38 94 ARG A CA 1
ATOM 741 C C . ARG A 1 94 ? -4.251 -1.417 -0.627 1.00 98.38 94 ARG A C 1
ATOM 743 O O . ARG A 1 94 ? -5.388 -1.818 -0.847 1.00 98.38 94 ARG A O 1
ATOM 750 N N . PHE A 1 95 ? -3.231 -2.245 -0.403 1.00 98.69 95 PHE A N 1
ATOM 751 C CA . PHE A 1 95 ? -3.406 -3.698 -0.404 1.00 98.69 95 PHE A CA 1
ATOM 752 C C . PHE A 1 95 ? -4.293 -4.164 0.750 1.00 98.69 95 PHE A C 1
ATOM 754 O O . PHE A 1 95 ? -5.189 -4.975 0.529 1.00 98.69 95 PHE A O 1
ATOM 761 N N . VAL A 1 96 ? -4.123 -3.601 1.948 1.00 98.38 96 VAL A N 1
ATOM 762 C CA . VAL A 1 96 ? -5.013 -3.864 3.089 1.00 98.38 96 VAL A CA 1
ATOM 763 C C . VAL A 1 96 ? -6.448 -3.451 2.760 1.00 98.38 96 VAL A C 1
ATOM 765 O O . VAL A 1 96 ? -7.369 -4.242 2.946 1.00 98.38 96 VAL A O 1
ATOM 768 N N . ALA A 1 97 ? -6.660 -2.252 2.214 1.00 97.81 97 ALA A N 1
ATOM 769 C CA . ALA A 1 97 ? -7.999 -1.788 1.865 1.00 97.81 97 ALA A CA 1
ATOM 770 C C . ALA A 1 97 ? -8.650 -2.653 0.777 1.00 97.81 97 ALA A C 1
ATOM 772 O O . ALA A 1 97 ? -9.807 -3.041 0.925 1.00 97.81 97 ALA A O 1
ATOM 773 N N . LEU A 1 98 ? -7.913 -3.004 -0.281 1.00 98.44 98 LEU A N 1
ATOM 774 C CA . LEU A 1 98 ? -8.375 -3.923 -1.325 1.00 98.44 98 LEU A CA 1
ATOM 775 C C . LEU A 1 98 ? -8.744 -5.290 -0.729 1.00 98.44 98 LEU A C 1
ATOM 777 O O . LEU A 1 98 ? -9.849 -5.772 -0.975 1.00 98.44 98 LEU A O 1
ATOM 781 N N . LYS A 1 99 ? -7.895 -5.862 0.138 1.00 98.25 99 LYS A N 1
ATOM 782 C CA . LYS A 1 99 ? -8.185 -7.124 0.837 1.00 98.25 99 LYS A CA 1
ATOM 783 C C . LYS A 1 99 ? -9.467 -7.041 1.661 1.00 98.25 99 LYS A C 1
ATOM 785 O O . LYS A 1 99 ? -10.325 -7.913 1.571 1.00 98.25 99 LYS A O 1
ATOM 790 N N . MET A 1 100 ? -9.621 -5.981 2.448 1.00 97.69 100 MET A N 1
ATOM 791 C CA . MET A 1 100 ? -10.805 -5.789 3.286 1.00 97.69 100 MET A CA 1
ATOM 792 C C . MET A 1 100 ? -12.070 -5.599 2.444 1.00 97.69 100 MET A C 1
ATOM 794 O O . MET A 1 100 ? -13.119 -6.135 2.788 1.00 97.69 100 MET A O 1
ATOM 798 N N . MET A 1 101 ? -11.996 -4.874 1.325 1.00 97.50 101 MET A N 1
ATOM 799 C CA . MET A 1 101 ? -13.134 -4.720 0.417 1.00 97.50 101 MET A CA 1
ATOM 800 C C . MET A 1 101 ? -13.526 -6.041 -0.261 1.00 97.50 101 MET A C 1
ATOM 802 O O . MET A 1 101 ? -14.721 -6.294 -0.424 1.00 97.50 101 MET A O 1
ATOM 806 N N . GLU A 1 102 ? -12.562 -6.898 -0.608 1.00 97.38 102 GLU A N 1
ATOM 807 C CA . GLU A 1 102 ? -12.818 -8.246 -1.140 1.00 97.38 102 GLU A CA 1
ATOM 808 C C . GLU A 1 102 ? -13.542 -9.138 -0.134 1.00 97.38 102 GLU A C 1
ATOM 810 O O . GLU A 1 102 ? -14.603 -9.687 -0.434 1.00 97.38 102 GLU A O 1
ATOM 815 N N . GLU A 1 103 ? -13.010 -9.238 1.084 1.00 97.19 103 GLU A N 1
ATOM 816 C CA . GLU A 1 103 ? -13.563 -10.082 2.156 1.00 97.19 103 GLU A CA 1
ATOM 817 C C . GLU A 1 103 ? -14.962 -9.618 2.591 1.00 97.19 103 GLU A C 1
ATOM 819 O O . GLU A 1 103 ? -15.780 -10.399 3.085 1.00 97.19 103 GLU A O 1
ATOM 824 N N . ARG A 1 104 ? -15.277 -8.343 2.343 1.00 95.94 104 ARG A N 1
ATOM 825 C CA . ARG A 1 104 ? -16.584 -7.723 2.600 1.00 95.94 104 ARG A CA 1
ATOM 826 C C . ARG A 1 104 ? -17.497 -7.691 1.379 1.00 95.94 104 ARG A C 1
ATOM 828 O O . ARG A 1 104 ? -18.604 -7.169 1.475 1.00 95.94 104 ARG A O 1
ATOM 835 N N . ARG A 1 105 ? -17.067 -8.266 0.250 1.00 96.62 105 ARG A N 1
ATOM 836 C CA . ARG A 1 105 ? -17.824 -8.343 -1.013 1.00 96.62 105 ARG A CA 1
ATOM 837 C C . ARG A 1 105 ? -18.232 -6.976 -1.575 1.00 96.62 105 ARG A C 1
ATOM 839 O O . ARG A 1 105 ? -19.237 -6.872 -2.275 1.00 96.62 105 ARG A O 1
ATOM 846 N N . LEU A 1 106 ? -17.456 -5.937 -1.273 1.00 96.06 106 LEU A N 1
ATOM 847 C CA . LEU A 1 106 ? -17.635 -4.592 -1.829 1.00 96.06 106 LEU A CA 1
ATOM 848 C C . LEU A 1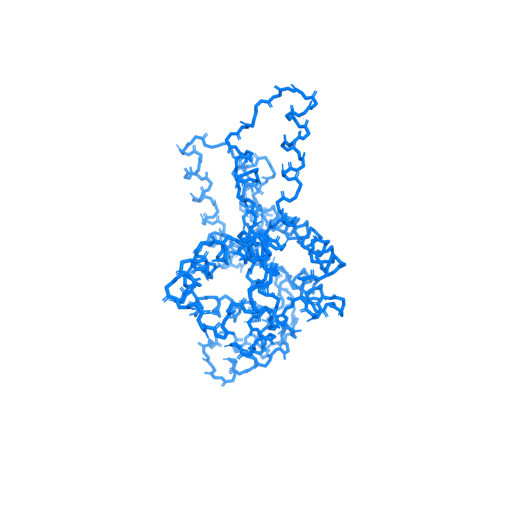 106 ? -17.042 -4.493 -3.238 1.00 96.06 106 LEU A C 1
ATOM 850 O O . LEU A 1 106 ? -17.538 -3.743 -4.075 1.00 96.06 106 LEU A O 1
ATOM 854 N N . ILE A 1 107 ? -16.000 -5.282 -3.502 1.00 97.19 107 ILE A N 1
ATOM 855 C CA . ILE A 1 107 ? -15.405 -5.466 -4.825 1.00 97.19 107 ILE A CA 1
ATOM 856 C C . ILE A 1 107 ? -15.273 -6.959 -5.140 1.00 97.19 107 ILE A C 1
ATOM 858 O O . ILE A 1 107 ? -15.375 -7.815 -4.258 1.00 97.19 107 ILE A O 1
ATOM 862 N N . LYS A 1 108 ? -15.063 -7.274 -6.420 1.00 97.44 108 LYS A N 1
ATOM 863 C CA . LYS A 1 108 ? -14.676 -8.623 -6.851 1.00 97.44 108 LYS A CA 1
ATOM 864 C C . LYS A 1 108 ? -13.248 -8.926 -6.378 1.00 97.44 108 LYS A C 1
ATOM 866 O O . LYS A 1 108 ? -12.489 -8.011 -6.100 1.00 97.44 108 LYS A O 1
ATOM 871 N N . GLU A 1 109 ? -12.888 -10.206 -6.331 1.00 97.75 109 GLU A N 1
ATOM 872 C CA . GLU A 1 109 ? -11.525 -10.656 -6.015 1.00 97.75 109 GLU A CA 1
ATOM 873 C C . GLU A 1 109 ? -10.503 -10.018 -6.973 1.00 97.75 109 GLU A C 1
ATOM 875 O O . GLU A 1 109 ? -10.482 -10.354 -8.159 1.00 97.75 109 GLU A O 1
ATOM 880 N N . THR A 1 110 ? -9.684 -9.104 -6.452 1.00 98.12 110 THR A N 1
ATOM 881 C CA . THR A 1 110 ? -8.749 -8.231 -7.173 1.00 98.12 110 THR A CA 1
ATOM 882 C C . THR A 1 110 ? -7.300 -8.622 -6.881 1.00 98.12 110 THR A C 1
ATOM 884 O O . THR A 1 110 ? -6.531 -8.796 -7.823 1.00 98.12 110 THR A O 1
ATOM 887 N N . ILE A 1 111 ? -6.928 -8.831 -5.614 1.00 98.19 111 ILE A N 1
ATOM 888 C CA . ILE A 1 111 ? -5.567 -9.107 -5.153 1.00 98.19 111 ILE A CA 1
ATOM 889 C C . ILE A 1 111 ? -5.366 -10.507 -4.592 1.00 98.19 111 ILE A C 1
ATOM 891 O O . ILE A 1 111 ? -4.262 -11.028 -4.733 1.00 98.19 111 ILE A O 1
ATOM 895 N N . SER A 1 112 ? -6.390 -11.135 -3.999 1.00 97.69 112 SER A N 1
ATOM 896 C CA . SER A 1 112 ? -6.212 -12.384 -3.237 1.00 97.69 112 SER A CA 1
ATOM 897 C C . SER A 1 112 ? -5.599 -13.535 -4.044 1.00 97.69 112 SER A C 1
ATOM 899 O O . SER A 1 112 ? -5.003 -14.430 -3.448 1.00 97.69 112 SER A O 1
ATOM 901 N N . ARG A 1 113 ? -5.689 -13.518 -5.382 1.00 98.19 113 ARG A N 1
ATOM 902 C CA . ARG A 1 113 ? -5.072 -14.519 -6.268 1.00 98.19 113 ARG A CA 1
ATOM 903 C C . ARG A 1 113 ? -4.083 -13.932 -7.275 1.00 98.19 113 ARG A C 1
ATOM 905 O O . ARG A 1 113 ? -3.730 -14.609 -8.237 1.00 98.19 113 ARG A O 1
ATOM 912 N N . LEU A 1 114 ? -3.592 -12.712 -7.057 1.00 98.06 114 LEU A N 1
ATOM 913 C CA . LEU A 1 114 ? -2.630 -12.052 -7.947 1.00 98.06 114 LEU A CA 1
ATOM 914 C C . LEU A 1 114 ? -3.117 -12.068 -9.414 1.00 98.06 114 LEU A C 1
ATOM 916 O O . LEU A 1 114 ? -4.268 -11.750 -9.701 1.00 98.06 114 LEU A O 1
ATOM 920 N N . VAL A 1 115 ? -2.265 -12.501 -10.347 1.00 97.06 115 VAL A N 1
ATOM 921 C CA . VAL A 1 115 ? -2.574 -12.633 -11.782 1.00 97.06 115 VAL A CA 1
ATOM 922 C C . VAL A 1 115 ? -3.708 -13.622 -12.089 1.00 97.06 115 VAL A C 1
ATOM 924 O O . VAL A 1 115 ? -4.171 -13.692 -13.226 1.00 97.06 115 VAL A O 1
ATOM 927 N N . ASP A 1 116 ? -4.159 -14.396 -11.100 1.00 97.19 116 ASP A N 1
ATOM 928 C CA . ASP A 1 116 ? -5.276 -15.327 -11.221 1.00 97.19 116 ASP A CA 1
ATOM 929 C C . ASP A 1 116 ? -6.604 -14.806 -10.661 1.00 97.19 116 ASP A C 1
ATOM 931 O O . ASP A 1 116 ? -7.609 -15.516 -10.783 1.00 97.19 116 ASP A O 1
ATOM 935 N N . SER A 1 117 ? -6.623 -13.592 -10.103 1.00 98.31 117 SER A N 1
ATOM 936 C CA . SER A 1 117 ? -7.809 -12.940 -9.544 1.00 98.31 117 SER A CA 1
ATOM 937 C C . SER A 1 117 ? -8.932 -12.776 -10.572 1.00 98.31 117 SER A C 1
ATOM 939 O O . SER A 1 117 ? -8.711 -12.377 -11.721 1.00 98.31 117 SER A O 1
ATOM 941 N N . ASN A 1 118 ? -10.169 -13.054 -10.155 1.00 97.88 118 ASN A N 1
ATOM 942 C CA . ASN A 1 118 ? -11.330 -13.012 -11.051 1.00 97.88 118 ASN A CA 1
ATOM 943 C C . ASN A 1 118 ? -11.610 -11.615 -11.629 1.00 97.88 118 ASN A C 1
ATOM 945 O O . ASN A 1 118 ? -11.976 -11.509 -12.798 1.00 97.88 118 ASN A O 1
ATOM 949 N N . ALA A 1 119 ? -11.438 -10.546 -10.845 1.00 98.12 119 ALA A N 1
ATOM 950 C CA . ALA A 1 119 ? -11.640 -9.179 -11.326 1.00 98.12 119 ALA A CA 1
ATOM 951 C C . ALA A 1 119 ? -10.657 -8.825 -12.449 1.00 98.12 119 ALA A C 1
ATOM 953 O O . ALA A 1 119 ? -11.060 -8.241 -13.450 1.00 98.12 119 ALA A O 1
ATOM 954 N N . TYR A 1 120 ? -9.399 -9.256 -12.321 1.00 98.50 120 TYR A N 1
ATOM 955 C CA . TYR A 1 120 ? -8.383 -9.067 -13.352 1.00 98.50 120 TYR A CA 1
ATOM 956 C C . TYR A 1 120 ? -8.738 -9.806 -14.647 1.00 98.50 120 TYR A C 1
ATOM 958 O O . TYR A 1 120 ? -8.703 -9.218 -15.723 1.00 98.50 120 TYR A O 1
ATOM 966 N N . LYS A 1 121 ? -9.140 -11.079 -14.552 1.00 97.94 121 LYS A N 1
ATOM 967 C CA . LYS A 1 121 ? -9.536 -11.878 -15.726 1.00 97.94 121 LYS A CA 1
ATOM 968 C C . LYS A 1 121 ? -10.734 -11.278 -16.462 1.00 97.94 121 LYS A C 1
ATOM 970 O O . LYS A 1 121 ? -10.736 -11.260 -17.687 1.00 97.94 121 LYS A O 1
ATOM 975 N N . LEU A 1 122 ? -11.721 -10.768 -15.723 1.00 98.06 122 LEU A N 1
ATOM 976 C CA . LEU A 1 122 ? -12.860 -10.056 -16.308 1.00 98.06 122 LEU A CA 1
ATOM 977 C C . LEU A 1 122 ? -12.418 -8.757 -16.988 1.00 98.06 122 LEU A C 1
ATOM 979 O O . LEU A 1 122 ? -12.795 -8.514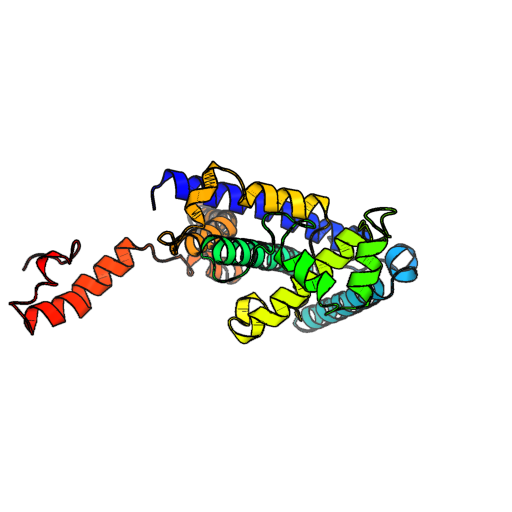 -18.122 1.00 98.06 122 LEU A O 1
ATOM 983 N N . TRP A 1 123 ? -11.559 -7.972 -16.338 1.00 98.38 123 TRP A N 1
ATOM 984 C CA . TRP A 1 123 ? -11.035 -6.727 -16.901 1.00 98.38 123 TRP A CA 1
ATOM 985 C C . TRP A 1 123 ? -10.236 -6.937 -18.200 1.00 98.38 123 TRP A C 1
ATOM 987 O O . TRP A 1 123 ? -10.327 -6.114 -19.110 1.00 98.38 123 TRP A O 1
ATOM 997 N N . ILE A 1 124 ? -9.497 -8.050 -18.307 1.00 98.31 124 ILE A N 1
ATOM 998 C CA . ILE A 1 124 ? -8.844 -8.478 -19.555 1.00 98.31 124 ILE A CA 1
ATOM 999 C C . ILE A 1 124 ? -9.881 -8.889 -20.609 1.00 98.31 124 ILE A C 1
ATOM 1001 O O . ILE A 1 124 ? -9.774 -8.466 -21.753 1.00 98.31 124 ILE A O 1
ATOM 1005 N N . ALA A 1 125 ? -10.888 -9.688 -20.239 1.00 97.62 125 ALA A N 1
ATOM 1006 C CA . ALA A 1 125 ? -11.927 -10.145 -21.166 1.00 97.62 125 ALA A CA 1
ATOM 1007 C C . ALA A 1 125 ? -12.798 -9.000 -21.716 1.00 97.62 125 ALA A C 1
ATOM 1009 O O . ALA A 1 125 ? -13.254 -9.073 -22.853 1.00 97.62 125 ALA A O 1
ATOM 1010 N N . ASP A 1 126 ? -12.996 -7.946 -20.923 1.00 97.81 126 ASP A N 1
ATOM 1011 C CA . ASP A 1 126 ? -13.720 -6.734 -21.313 1.00 97.81 126 ASP A CA 1
ATOM 1012 C C . ASP A 1 126 ? -12.852 -5.761 -22.148 1.00 97.81 126 ASP A C 1
ATOM 1014 O O . ASP A 1 126 ? -13.322 -4.686 -22.518 1.00 97.81 126 ASP A O 1
ATOM 1018 N N . GLU A 1 127 ? -11.585 -6.107 -22.424 1.00 95.94 127 GLU A N 1
ATOM 1019 C CA . GLU A 1 127 ? -10.615 -5.324 -23.211 1.00 95.94 127 GLU A CA 1
ATOM 1020 C C . GLU A 1 127 ? -10.477 -3.852 -22.769 1.00 95.94 127 GLU A C 1
ATOM 1022 O O . GLU A 1 127 ? -10.233 -2.948 -23.573 1.00 95.94 127 GLU A O 1
ATOM 1027 N N . ILE A 1 128 ? -10.595 -3.590 -21.462 1.00 97.38 128 ILE A N 1
ATOM 1028 C CA . ILE A 1 128 ? -10.572 -2.226 -20.904 1.00 97.38 128 ILE A CA 1
ATOM 1029 C C . ILE A 1 128 ? -9.227 -1.517 -21.168 1.00 97.38 128 ILE A C 1
ATOM 1031 O O . ILE A 1 128 ? -9.186 -0.296 -21.330 1.00 97.38 128 ILE A O 1
ATOM 1035 N N . ASP A 1 129 ? -8.127 -2.275 -21.234 1.00 97.69 129 ASP A N 1
ATOM 1036 C CA . ASP A 1 129 ? -6.810 -1.818 -21.694 1.00 97.69 129 ASP A CA 1
ATOM 1037 C C . ASP A 1 129 ? -6.270 -2.793 -22.766 1.00 97.69 129 ASP A C 1
ATOM 1039 O O . ASP A 1 129 ? -5.808 -3.897 -22.437 1.00 97.69 129 ASP A O 1
ATOM 1043 N N . PRO A 1 130 ? -6.292 -2.404 -24.056 1.00 96.88 130 PRO A N 1
ATOM 1044 C CA . PRO A 1 130 ? -5.815 -3.253 -25.147 1.00 96.88 130 PRO A CA 1
ATOM 1045 C C . PRO A 1 130 ? -4.340 -3.653 -25.025 1.00 96.88 130 PRO A C 1
ATOM 1047 O O . PRO A 1 130 ? -3.954 -4.742 -25.450 1.00 96.88 130 PRO A O 1
ATOM 1050 N N . GLU A 1 131 ? -3.493 -2.803 -24.435 1.00 96.06 131 GLU A N 1
ATOM 1051 C CA . GLU A 1 131 ? -2.082 -3.140 -24.232 1.00 96.06 131 GLU A CA 1
ATOM 1052 C C . GLU A 1 131 ? -1.926 -4.177 -23.120 1.00 96.06 131 GLU A C 1
ATOM 1054 O O . GLU A 1 131 ? -1.145 -5.118 -23.257 1.00 96.06 131 GLU A O 1
ATOM 1059 N N . ALA A 1 132 ? -2.703 -4.061 -22.041 1.00 97.12 132 ALA A N 1
ATOM 1060 C CA . ALA A 1 132 ? -2.696 -5.071 -20.988 1.00 97.12 132 ALA A CA 1
ATOM 1061 C C . ALA A 1 132 ? -3.205 -6.433 -21.490 1.00 97.12 132 ALA A C 1
ATOM 1063 O O . ALA A 1 132 ? -2.641 -7.461 -21.121 1.00 97.12 132 ALA A O 1
ATOM 1064 N N . THR A 1 133 ? -4.191 -6.444 -22.389 1.00 97.31 133 THR A N 1
ATOM 1065 C CA . THR A 1 133 ? -4.685 -7.670 -23.042 1.00 97.31 133 THR A CA 1
ATOM 1066 C C . THR A 1 133 ? -3.577 -8.351 -23.852 1.00 97.31 133 THR A C 1
ATOM 1068 O O . THR A 1 133 ? -3.278 -9.525 -23.640 1.00 97.31 133 THR A O 1
ATOM 1071 N N . ARG A 1 134 ? -2.848 -7.593 -24.684 1.00 97.31 134 ARG A N 1
ATOM 1072 C CA . ARG A 1 134 ? -1.685 -8.113 -25.433 1.00 97.31 134 ARG A CA 1
ATOM 1073 C C . ARG A 1 134 ? -0.574 -8.634 -24.527 1.00 97.31 134 ARG A C 1
ATOM 1075 O O . ARG A 1 134 ? 0.111 -9.598 -24.860 1.00 97.31 134 ARG A O 1
ATOM 1082 N N . LEU A 1 135 ? -0.330 -7.956 -23.409 1.00 97.19 135 LEU A N 1
ATOM 1083 C CA . LEU A 1 135 ? 0.660 -8.372 -22.420 1.00 97.19 135 LEU A CA 1
ATOM 1084 C C . LEU A 1 135 ? 0.234 -9.666 -21.708 1.00 97.19 135 LEU A C 1
ATOM 1086 O O . LEU A 1 135 ? 1.077 -10.530 -21.486 1.00 97.19 135 LEU A O 1
ATOM 1090 N N . TYR A 1 136 ? -1.056 -9.831 -21.406 1.00 96.75 136 TYR A N 1
ATOM 1091 C CA . TYR A 1 136 ? -1.608 -11.052 -20.818 1.00 96.75 136 TYR A CA 1
ATOM 1092 C C . TYR A 1 136 ? -1.382 -12.277 -21.719 1.00 96.75 136 TYR A C 1
ATOM 1094 O O . TYR A 1 136 ? -0.901 -13.307 -21.245 1.00 96.75 136 TYR A O 1
ATOM 1102 N N . GLU A 1 137 ? -1.651 -12.150 -23.021 1.00 96.38 137 GLU A N 1
ATOM 1103 C CA . GLU A 1 137 ? -1.502 -13.233 -24.009 1.00 96.38 137 GLU A CA 1
ATOM 1104 C C . GLU A 1 137 ? -0.051 -13.705 -24.194 1.00 96.38 137 GLU A C 1
ATOM 1106 O O . GLU A 1 137 ? 0.192 -14.861 -24.539 1.00 96.38 137 GLU A O 1
ATOM 1111 N N . LYS A 1 138 ? 0.929 -12.831 -23.934 1.00 96.56 138 LYS A N 1
ATOM 1112 C CA . LYS A 1 138 ? 2.364 -13.152 -24.034 1.00 96.56 138 LYS A CA 1
ATOM 1113 C C . LYS A 1 138 ? 2.884 -14.025 -22.886 1.00 96.56 138 LYS A C 1
ATOM 1115 O O . LYS A 1 138 ? 4.018 -14.493 -22.958 1.00 96.56 138 LYS A O 1
ATOM 1120 N N . GLY A 1 139 ? 2.088 -14.256 -21.841 1.00 95.06 139 GLY A N 1
ATOM 1121 C CA . GLY A 1 139 ? 2.486 -15.063 -20.688 1.00 95.06 139 GLY A CA 1
ATOM 1122 C C . GLY A 1 139 ? 3.447 -14.339 -19.739 1.00 95.06 139 GLY A C 1
ATOM 1123 O O . GLY A 1 139 ? 3.443 -13.115 -19.636 1.00 95.06 139 GLY A O 1
ATOM 1124 N N . ASP A 1 140 ? 4.250 -15.096 -18.990 1.00 95.00 140 ASP A N 1
ATOM 1125 C CA . ASP A 1 140 ? 5.044 -14.553 -17.874 1.00 95.00 140 ASP A CA 1
ATOM 1126 C C . ASP A 1 140 ? 6.502 -14.226 -18.213 1.00 95.00 140 ASP A C 1
ATOM 1128 O O . ASP A 1 140 ? 7.164 -13.549 -17.434 1.00 95.00 140 ASP A O 1
ATOM 1132 N N . LEU A 1 141 ? 7.032 -14.713 -19.335 1.00 95.12 141 LEU A N 1
ATOM 1133 C CA . LEU A 1 141 ? 8.454 -14.609 -19.674 1.00 95.12 141 LEU A CA 1
ATOM 1134 C C . LEU A 1 141 ? 8.649 -14.145 -21.126 1.00 95.12 141 LEU A C 1
ATOM 1136 O O . LEU A 1 141 ? 7.786 -14.412 -21.963 1.00 95.12 141 LEU A O 1
ATOM 1140 N N . PRO A 1 142 ? 9.794 -13.514 -21.455 1.00 94.94 142 PRO A N 1
ATOM 1141 C CA . PRO A 1 142 ? 10.894 -13.127 -20.560 1.00 94.94 142 PRO A CA 1
ATOM 1142 C C . PRO A 1 142 ? 10.552 -11.910 -19.685 1.00 94.94 142 PRO A C 1
ATOM 1144 O O . PRO A 1 142 ? 9.626 -11.162 -19.989 1.00 94.94 142 PRO A O 1
ATOM 1147 N N . THR A 1 143 ? 11.313 -11.705 -18.609 1.00 94.62 143 THR A N 1
ATOM 1148 C CA . THR A 1 143 ? 11.221 -10.488 -17.789 1.00 94.62 143 THR A CA 1
ATOM 1149 C C . THR A 1 143 ? 11.893 -9.306 -18.482 1.00 94.62 143 THR A C 1
ATOM 1151 O O . THR A 1 143 ? 12.945 -9.466 -19.105 1.00 94.62 143 THR A O 1
ATOM 1154 N N . ASP A 1 144 ? 11.310 -8.120 -18.344 1.00 93.31 144 ASP A N 1
ATOM 1155 C CA . ASP A 1 144 ? 11.865 -6.867 -18.846 1.00 93.31 144 ASP A CA 1
ATOM 1156 C C . ASP A 1 144 ? 12.924 -6.259 -17.903 1.00 93.31 144 ASP A C 1
ATOM 1158 O O . ASP A 1 144 ? 13.315 -6.847 -16.891 1.00 93.31 144 ASP A O 1
ATOM 1162 N N . ALA A 1 145 ? 13.414 -5.065 -18.247 1.00 91.62 145 ALA A N 1
ATOM 1163 C CA . ALA A 1 145 ? 14.438 -4.361 -17.476 1.00 91.62 145 ALA A CA 1
ATOM 1164 C C . ALA A 1 145 ? 13.941 -3.829 -16.115 1.00 91.62 145 ALA A C 1
ATOM 1166 O O . ALA A 1 145 ? 14.766 -3.419 -15.301 1.00 91.62 145 ALA A O 1
ATOM 1167 N N . LEU A 1 146 ? 12.627 -3.844 -15.852 1.00 91.94 146 LEU A N 1
ATOM 1168 C CA . LEU A 1 146 ? 12.036 -3.558 -14.539 1.00 91.94 146 LEU A CA 1
ATOM 1169 C C . LEU A 1 146 ? 11.854 -4.837 -13.702 1.00 91.94 146 LEU A C 1
ATOM 1171 O O . LEU A 1 146 ? 11.421 -4.771 -12.551 1.00 91.94 146 LEU A O 1
ATOM 1175 N N . GLY A 1 147 ? 12.209 -6.003 -14.252 1.00 91.38 147 GLY A N 1
ATOM 1176 C CA . GLY A 1 147 ? 12.037 -7.297 -13.598 1.00 91.38 147 GLY A CA 1
ATOM 1177 C C . GLY A 1 147 ? 10.602 -7.820 -13.666 1.00 91.38 147 GLY A C 1
ATOM 1178 O O . GLY A 1 147 ? 10.230 -8.673 -12.859 1.00 91.38 147 GLY A O 1
ATOM 1179 N N . GLU A 1 148 ? 9.790 -7.328 -14.608 1.00 94.12 148 GLU A N 1
ATOM 1180 C CA . GLU A 1 148 ? 8.407 -7.763 -14.797 1.00 94.12 148 GLU A CA 1
ATOM 1181 C C . GLU A 1 148 ? 8.258 -8.617 -16.058 1.00 94.12 148 GLU A C 1
ATOM 1183 O O . GLU A 1 148 ? 8.761 -8.292 -17.131 1.00 94.12 148 GLU A O 1
ATOM 1188 N N . GLY A 1 149 ? 7.530 -9.726 -15.940 1.00 96.50 149 GLY A N 1
ATOM 1189 C CA . GLY A 1 149 ? 7.011 -10.448 -17.099 1.00 96.50 149 GLY A CA 1
ATOM 1190 C C . GLY A 1 149 ? 5.834 -9.713 -17.756 1.00 96.50 149 GLY A C 1
ATOM 1191 O O . GLY A 1 149 ? 5.204 -8.878 -17.096 1.00 96.50 149 GLY A O 1
ATOM 1192 N N . PRO A 1 150 ? 5.440 -10.061 -18.996 1.00 97.38 150 PRO A N 1
ATOM 1193 C CA . PRO A 1 150 ? 4.312 -9.421 -19.673 1.00 97.38 150 PRO A CA 1
ATOM 1194 C C . PRO A 1 150 ? 2.998 -9.498 -18.876 1.00 97.38 150 PRO A C 1
ATOM 1196 O O . PRO A 1 150 ? 2.394 -8.467 -18.580 1.00 97.38 150 PRO A O 1
ATOM 1199 N N . ARG A 1 151 ? 2.582 -10.690 -18.435 1.00 96.88 151 ARG A N 1
ATOM 1200 C CA . ARG A 1 151 ? 1.350 -10.878 -17.655 1.00 96.88 151 ARG A CA 1
ATOM 1201 C C . ARG A 1 151 ? 1.390 -10.212 -16.267 1.00 96.88 151 ARG A C 1
ATOM 1203 O O . ARG A 1 151 ? 0.399 -9.567 -15.918 1.00 96.88 151 ARG A O 1
ATOM 1210 N N . PRO A 1 152 ? 2.483 -10.280 -15.479 1.00 97.56 152 PRO A N 1
ATOM 1211 C CA . PRO A 1 152 ? 2.631 -9.460 -14.274 1.00 97.56 152 PRO A CA 1
ATOM 1212 C C . PRO A 1 152 ? 2.507 -7.953 -14.531 1.00 97.56 152 PRO A C 1
ATOM 1214 O O . PRO A 1 152 ? 1.846 -7.256 -13.763 1.00 97.56 152 PRO A O 1
ATOM 1217 N N . ARG A 1 153 ? 3.066 -7.451 -15.638 1.00 97.19 153 ARG A N 1
ATOM 1218 C CA . ARG A 1 153 ? 2.945 -6.041 -16.026 1.00 97.19 153 ARG A CA 1
ATOM 1219 C C . ARG A 1 153 ? 1.502 -5.664 -16.372 1.00 97.19 153 ARG A C 1
ATOM 1221 O O . ARG A 1 153 ? 1.029 -4.612 -15.949 1.00 97.19 153 ARG A O 1
ATOM 1228 N N . ALA A 1 154 ? 0.770 -6.526 -17.079 1.00 98.19 154 ALA A N 1
ATOM 1229 C CA . ALA A 1 154 ? -0.667 -6.347 -17.306 1.00 98.19 154 ALA A CA 1
ATOM 1230 C C . ALA A 1 154 ? -1.459 -6.304 -15.988 1.00 98.19 154 ALA A C 1
ATOM 1232 O O . ALA A 1 154 ? -2.320 -5.443 -15.808 1.00 98.19 154 ALA A O 1
ATOM 1233 N N . TYR A 1 155 ? -1.113 -7.161 -15.028 1.00 98.56 155 TYR A N 1
ATOM 1234 C CA . TYR A 1 155 ? -1.735 -7.159 -13.708 1.00 98.56 155 TYR A CA 1
ATOM 1235 C C . TYR A 1 155 ? -1.425 -5.886 -12.905 1.00 98.56 155 TYR A C 1
ATOM 1237 O O . TYR A 1 155 ? -2.328 -5.304 -12.307 1.00 98.56 155 TYR A O 1
ATOM 1245 N N . ARG A 1 156 ? -0.189 -5.371 -12.955 1.00 98.00 156 ARG A N 1
ATOM 1246 C CA . ARG A 1 156 ? 0.147 -4.056 -12.383 1.00 98.00 156 ARG A CA 1
ATOM 1247 C C . ARG A 1 156 ? -0.721 -2.946 -12.979 1.00 98.00 156 ARG A C 1
ATOM 1249 O O . ARG A 1 156 ? -1.246 -2.118 -12.236 1.00 98.00 156 ARG A O 1
ATOM 1256 N N . ARG A 1 157 ? -0.910 -2.936 -14.305 1.00 97.69 157 ARG A N 1
ATOM 1257 C CA . ARG A 1 157 ? -1.789 -1.962 -14.982 1.00 97.69 157 ARG A CA 1
ATOM 1258 C C . ARG A 1 157 ? -3.231 -2.063 -14.488 1.00 97.69 157 ARG A C 1
ATOM 1260 O O . ARG A 1 157 ? -3.828 -1.029 -14.203 1.00 97.69 157 ARG A O 1
ATOM 1267 N N . PHE A 1 158 ? -3.746 -3.278 -14.307 1.00 98.56 158 PHE A N 1
ATOM 1268 C CA . PHE A 1 158 ? -5.061 -3.512 -13.708 1.00 98.56 158 PHE A CA 1
ATOM 1269 C C . PHE A 1 158 ? -5.166 -2.949 -12.282 1.00 98.56 158 PHE A C 1
ATOM 1271 O O . PHE A 1 158 ? -6.109 -2.218 -11.994 1.00 98.56 158 PHE A O 1
ATOM 1278 N N . ILE A 1 159 ? -4.195 -3.212 -11.400 1.00 98.56 159 ILE A N 1
ATOM 1279 C CA . ILE A 1 159 ? -4.230 -2.696 -10.019 1.00 98.56 159 ILE A CA 1
ATOM 1280 C C . ILE A 1 159 ? -4.185 -1.166 -9.985 1.00 98.56 159 ILE A C 1
ATOM 1282 O O . ILE A 1 159 ? -4.930 -0.540 -9.229 1.00 98.56 159 ILE A O 1
ATOM 1286 N N . VAL A 1 160 ? -3.345 -0.548 -10.818 1.00 97.75 160 VAL A N 1
ATOM 1287 C CA . VAL A 1 160 ? -3.273 0.915 -10.933 1.00 97.75 160 VAL A CA 1
ATOM 1288 C C . VAL A 1 160 ? -4.588 1.487 -11.475 1.00 97.75 160 VAL A C 1
ATOM 1290 O O . VAL A 1 160 ? -5.074 2.490 -10.952 1.00 97.75 160 VAL A O 1
ATOM 1293 N N . TRP A 1 161 ? -5.197 0.838 -12.473 1.00 97.75 161 TRP A N 1
ATOM 1294 C CA . TRP A 1 161 ? -6.515 1.211 -12.992 1.00 97.75 161 TRP A CA 1
ATOM 1295 C C . TRP A 1 161 ? -7.610 1.098 -11.924 1.00 97.75 161 TRP A C 1
ATOM 1297 O O . TRP A 1 161 ? -8.407 2.021 -11.768 1.00 97.75 161 TRP A O 1
ATOM 1307 N N . GLU A 1 162 ? -7.620 0.014 -11.147 1.00 98.06 162 GLU A N 1
ATOM 1308 C CA . GLU A 1 162 ? -8.605 -0.219 -10.089 1.00 98.06 162 GLU A CA 1
ATOM 1309 C C . GLU A 1 162 ? -8.467 0.821 -8.967 1.00 98.06 162 GLU A C 1
ATOM 1311 O O . GLU A 1 162 ? -9.471 1.353 -8.491 1.00 98.06 162 GLU A O 1
ATOM 1316 N N . CYS A 1 163 ? -7.236 1.210 -8.614 1.00 98.00 163 CYS A N 1
ATOM 1317 C CA . CYS A 1 163 ? -6.995 2.357 -7.735 1.00 98.00 163 CYS A CA 1
ATOM 1318 C C . CYS A 1 163 ? -7.579 3.646 -8.339 1.00 98.00 163 CYS A C 1
ATOM 1320 O O . CYS A 1 163 ? -8.353 4.340 -7.686 1.00 98.00 163 CYS A O 1
ATOM 1322 N N . GLY A 1 164 ? -7.314 3.936 -9.616 1.00 96.81 164 GLY A N 1
ATOM 1323 C CA . GLY A 1 164 ? -7.911 5.088 -10.302 1.00 96.81 164 GLY A CA 1
ATOM 1324 C C . GLY A 1 164 ? -9.449 5.079 -10.280 1.00 96.81 164 GLY A C 1
ATOM 1325 O O . GLY A 1 164 ? -10.075 6.121 -10.079 1.00 96.81 164 GLY A O 1
ATOM 1326 N N . ARG A 1 165 ? -10.072 3.900 -10.414 1.00 96.38 165 ARG A N 1
ATOM 1327 C CA . ARG A 1 165 ? -11.528 3.713 -10.324 1.00 96.38 165 ARG A CA 1
ATOM 1328 C C . ARG A 1 165 ? -12.062 4.032 -8.925 1.00 96.38 165 ARG A C 1
ATOM 1330 O O . ARG A 1 165 ? -13.057 4.751 -8.818 1.00 96.38 165 ARG A O 1
ATOM 1337 N N . LEU A 1 166 ? -11.412 3.497 -7.889 1.00 97.38 166 LEU A N 1
ATOM 1338 C CA . LEU A 1 166 ? -11.767 3.657 -6.471 1.00 97.38 166 LEU A CA 1
ATOM 1339 C C . LEU A 1 166 ? -11.446 5.053 -5.919 1.00 97.38 166 LEU A C 1
ATOM 1341 O O . LEU A 1 166 ? -12.080 5.507 -4.969 1.00 97.38 166 LEU A O 1
ATOM 1345 N N . SER A 1 167 ? -10.507 5.768 -6.541 1.00 96.75 167 SER A N 1
ATOM 1346 C CA . SER A 1 167 ? -10.148 7.147 -6.187 1.00 96.75 167 SER A CA 1
ATOM 1347 C C . SER A 1 167 ? -11.327 8.122 -6.314 1.00 96.75 167 SER A C 1
ATOM 1349 O O . SER A 1 167 ? -11.360 9.150 -5.645 1.00 96.75 167 SER A O 1
ATOM 1351 N N . ARG A 1 168 ? -12.351 7.790 -7.113 1.00 95.19 168 ARG A N 1
ATOM 1352 C CA . ARG A 1 168 ? -13.584 8.592 -7.201 1.00 95.19 168 ARG A CA 1
ATOM 1353 C C . ARG A 1 168 ? -14.389 8.608 -5.902 1.00 95.19 168 ARG A C 1
ATOM 1355 O O . ARG A 1 168 ? -15.060 9.598 -5.636 1.00 95.19 168 ARG A O 1
ATOM 1362 N N . ASP A 1 169 ? -14.286 7.543 -5.112 1.00 95.00 169 ASP A N 1
ATOM 1363 C CA . ASP A 1 169 ? -15.000 7.399 -3.844 1.00 95.00 169 ASP A CA 1
ATOM 1364 C C . ASP A 1 169 ? -14.084 7.731 -2.656 1.00 95.00 169 ASP A C 1
ATOM 1366 O O . ASP A 1 169 ? -14.504 8.378 -1.699 1.00 95.00 169 ASP A O 1
ATOM 1370 N N . VAL A 1 170 ? -12.812 7.311 -2.719 1.00 94.31 170 VAL A N 1
ATOM 1371 C CA . VAL A 1 170 ? -11.823 7.491 -1.642 1.00 94.31 170 VAL A CA 1
ATOM 1372 C C . VAL A 1 170 ? -10.480 7.955 -2.219 1.00 94.31 170 VAL A C 1
ATOM 1374 O O . VAL A 1 170 ? -9.486 7.221 -2.237 1.00 94.31 170 VAL A O 1
ATOM 1377 N N . SER A 1 171 ? -10.444 9.199 -2.703 1.00 93.62 171 SER A N 1
ATOM 1378 C CA . SER A 1 171 ? -9.280 9.781 -3.395 1.00 93.62 171 SER A CA 1
ATOM 1379 C C . SER A 1 171 ? -8.012 9.798 -2.546 1.00 93.62 171 SER A C 1
ATOM 1381 O O . SER A 1 171 ? -6.940 9.443 -3.032 1.00 93.62 171 SER A O 1
ATOM 1383 N N . VAL A 1 172 ? -8.146 10.126 -1.258 1.00 91.88 172 VAL A N 1
ATOM 1384 C CA . VAL A 1 172 ? -7.030 10.218 -0.303 1.00 91.88 172 VAL A CA 1
ATOM 1385 C C . VAL A 1 172 ? -6.193 8.936 -0.229 1.00 91.88 172 VAL A C 1
ATOM 1387 O O . VAL A 1 172 ? -4.993 9.002 0.013 1.00 91.88 172 VAL A O 1
ATOM 1390 N N . LEU A 1 173 ? -6.806 7.772 -0.465 1.00 94.38 173 LEU A N 1
ATOM 1391 C CA . LEU A 1 173 ? -6.127 6.481 -0.414 1.00 94.38 173 LEU A CA 1
ATOM 1392 C C . LEU A 1 173 ? -5.714 5.992 -1.805 1.00 94.38 173 LEU A C 1
ATOM 1394 O O . LEU A 1 173 ? -4.596 5.506 -1.989 1.00 94.38 173 LEU A O 1
ATOM 1398 N N . PHE A 1 174 ? -6.603 6.101 -2.793 1.00 97.38 174 PHE A N 1
ATOM 1399 C CA . PHE A 1 174 ? -6.440 5.424 -4.080 1.00 97.38 174 PHE A CA 1
ATOM 1400 C C . PHE A 1 174 ? -5.935 6.309 -5.225 1.00 97.38 174 PHE A C 1
ATOM 1402 O O . PHE A 1 174 ? -5.796 5.807 -6.338 1.00 97.38 174 PHE A O 1
ATOM 1409 N N . ASP A 1 175 ? -5.607 7.583 -4.986 1.00 94.88 175 ASP A N 1
ATOM 1410 C CA . ASP A 1 175 ? -5.029 8.449 -6.021 1.00 94.88 175 ASP A CA 1
ATOM 1411 C C . ASP A 1 175 ? -3.753 7.851 -6.640 1.00 94.88 175 ASP A C 1
ATOM 1413 O O . ASP A 1 175 ? -2.670 7.859 -6.056 1.00 94.88 175 ASP A O 1
ATOM 1417 N N . SER A 1 176 ? -3.869 7.340 -7.860 1.00 93.19 176 SER A N 1
ATOM 1418 C CA . SER A 1 176 ? -2.775 6.689 -8.574 1.00 93.19 176 SER A CA 1
ATOM 1419 C C . SER A 1 176 ? -1.848 7.667 -9.308 1.00 93.19 176 SER A C 1
ATOM 1421 O O . SER A 1 176 ? -0.959 7.232 -10.042 1.00 93.19 176 SER A O 1
ATOM 1423 N N . THR A 1 177 ? -2.070 8.981 -9.186 1.00 93.31 177 THR A N 1
ATOM 1424 C CA . THR A 1 177 ? -1.301 10.000 -9.921 1.00 93.31 177 THR A CA 1
ATOM 1425 C C . THR A 1 177 ? -0.036 10.460 -9.196 1.00 93.31 177 THR A C 1
ATOM 1427 O O . THR A 1 177 ? 0.877 10.982 -9.843 1.00 93.31 177 THR A O 1
ATOM 1430 N N . ASN A 1 178 ? 0.049 10.204 -7.889 1.00 93.75 178 ASN A N 1
ATOM 1431 C CA . ASN A 1 178 ? 1.166 10.591 -7.031 1.00 93.75 178 ASN A CA 1
ATOM 1432 C C . ASN A 1 178 ? 2.479 9.820 -7.312 1.00 93.75 178 ASN A C 1
ATOM 1434 O O . ASN A 1 178 ? 2.492 8.777 -7.973 1.00 93.75 178 ASN A O 1
ATOM 1438 N N . ILE A 1 179 ? 3.604 10.346 -6.808 1.00 96.56 179 ILE A N 1
ATOM 1439 C CA . ILE A 1 179 ? 4.941 9.750 -6.993 1.00 96.56 179 ILE A CA 1
ATOM 1440 C C . ILE A 1 179 ? 5.045 8.333 -6.391 1.00 96.56 179 ILE A C 1
ATOM 1442 O O . ILE A 1 179 ? 5.505 7.450 -7.120 1.00 96.56 179 ILE A O 1
ATOM 1446 N N . PRO A 1 180 ? 4.561 8.048 -5.160 1.00 97.00 180 PRO A N 1
ATOM 1447 C CA . PRO A 1 180 ? 4.520 6.687 -4.605 1.00 97.00 180 PRO A CA 1
ATOM 1448 C C . PRO A 1 180 ? 3.926 5.628 -5.544 1.00 97.00 180 PRO A C 1
ATOM 1450 O O . PRO A 1 180 ? 4.413 4.499 -5.631 1.00 97.00 180 PRO A O 1
ATOM 1453 N N . SER A 1 181 ? 2.899 5.997 -6.317 1.00 95.62 181 SER A N 1
ATOM 1454 C CA . SER A 1 181 ? 2.231 5.088 -7.257 1.00 95.62 181 SER A CA 1
ATOM 1455 C C . SER A 1 181 ? 3.116 4.647 -8.431 1.00 95.62 181 SER A C 1
ATOM 1457 O O . SER A 1 181 ? 2.771 3.695 -9.130 1.00 95.62 181 SER A O 1
ATOM 1459 N N . ARG A 1 182 ? 4.253 5.316 -8.666 1.00 96.25 182 ARG A N 1
ATOM 1460 C CA . ARG A 1 182 ? 5.232 4.952 -9.705 1.00 96.25 182 ARG A CA 1
ATOM 1461 C C . ARG A 1 182 ? 6.178 3.834 -9.274 1.00 96.25 182 ARG A C 1
ATOM 1463 O O . ARG A 1 182 ? 6.763 3.186 -10.135 1.00 96.25 182 ARG A O 1
ATOM 1470 N N . LEU A 1 183 ? 6.302 3.602 -7.971 1.00 97.62 183 LEU A N 1
ATOM 1471 C CA . LEU A 1 183 ? 7.159 2.583 -7.370 1.00 97.62 183 LEU A CA 1
ATOM 1472 C C . LEU A 1 183 ? 6.305 1.380 -6.956 1.00 97.62 183 LEU A C 1
ATOM 1474 O O . LEU A 1 183 ? 6.138 1.079 -5.775 1.00 97.62 183 LEU A O 1
ATOM 1478 N N . PHE A 1 184 ? 5.679 0.735 -7.942 1.00 97.94 184 PHE A N 1
ATOM 1479 C CA . PHE A 1 184 ? 4.867 -0.457 -7.703 1.00 97.94 184 PHE A CA 1
ATOM 1480 C C . PHE A 1 184 ? 5.768 -1.650 -7.332 1.00 97.94 184 PHE A C 1
ATOM 1482 O O . PHE A 1 184 ? 6.787 -1.842 -7.997 1.00 97.94 184 PHE A O 1
ATOM 1489 N N . PRO A 1 185 ? 5.429 -2.475 -6.325 1.00 98.12 185 PRO A N 1
ATOM 1490 C CA . PRO A 1 185 ? 6.280 -3.595 -5.919 1.00 98.12 185 PRO A CA 1
ATOM 1491 C C . PRO A 1 185 ? 6.471 -4.634 -7.029 1.00 98.12 185 PRO A C 1
ATOM 1493 O O . PRO A 1 185 ? 5.493 -5.083 -7.634 1.00 98.12 185 PRO A O 1
ATOM 1496 N N . ARG A 1 186 ? 7.714 -5.083 -7.250 1.00 97.25 186 ARG A N 1
ATOM 1497 C CA . ARG A 1 186 ? 8.014 -6.146 -8.225 1.00 97.25 186 ARG A CA 1
ATOM 1498 C C . ARG A 1 186 ? 7.264 -7.449 -7.897 1.00 97.25 186 ARG A C 1
ATOM 1500 O O . ARG A 1 186 ? 6.953 -7.697 -6.727 1.00 97.25 186 ARG A O 1
ATOM 1507 N N . PRO A 1 187 ? 7.010 -8.337 -8.882 1.00 97.25 187 PRO A N 1
ATOM 1508 C CA . PRO A 1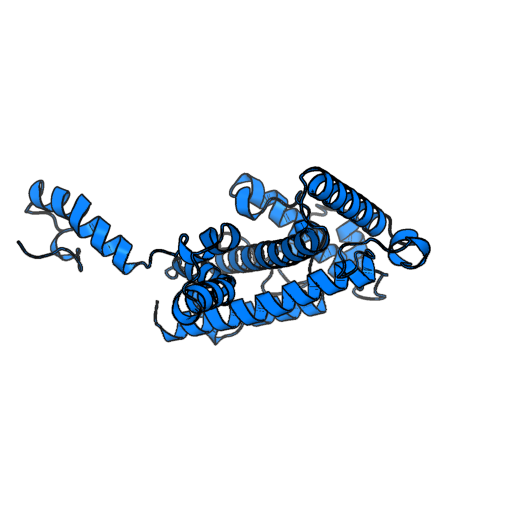 187 ? 6.092 -9.471 -8.721 1.00 97.25 187 PRO A CA 1
ATOM 1509 C C . PRO A 1 187 ? 6.398 -10.400 -7.539 1.00 97.25 187 PRO A C 1
ATOM 1511 O O . PRO A 1 187 ? 5.478 -10.872 -6.871 1.00 97.25 187 PRO A O 1
ATOM 1514 N N . SER A 1 188 ? 7.678 -10.647 -7.245 1.00 97.19 188 SER A N 1
ATOM 1515 C CA . SER A 1 188 ? 8.095 -11.472 -6.104 1.00 97.19 188 SER A CA 1
ATOM 1516 C C . SER A 1 188 ? 7.763 -10.825 -4.759 1.00 97.19 188 SER A C 1
ATOM 1518 O O . SER A 1 188 ? 7.337 -11.520 -3.838 1.00 97.19 188 SER A O 1
ATOM 1520 N N . ILE A 1 189 ? 7.924 -9.505 -4.652 1.00 98.50 189 ILE A N 1
ATOM 1521 C CA . ILE A 1 189 ? 7.593 -8.736 -3.455 1.00 98.50 189 ILE A CA 1
ATOM 1522 C C . ILE A 1 189 ? 6.084 -8.613 -3.305 1.00 98.50 189 ILE A C 1
ATOM 1524 O O . ILE A 1 189 ? 5.560 -8.900 -2.233 1.00 98.50 189 ILE A O 1
ATOM 1528 N N . LEU A 1 190 ? 5.370 -8.285 -4.385 1.00 98.62 190 LEU A N 1
ATOM 1529 C CA . LEU A 1 190 ? 3.911 -8.257 -4.375 1.00 98.62 190 LEU A CA 1
ATOM 1530 C C . LEU A 1 190 ? 3.343 -9.592 -3.885 1.00 98.62 190 LEU A C 1
ATOM 1532 O O . LEU A 1 190 ? 2.493 -9.606 -2.999 1.00 98.62 190 LEU A O 1
ATOM 1536 N N . LYS A 1 191 ? 3.859 -10.717 -4.400 1.00 98.50 191 LYS A N 1
ATOM 1537 C CA . LYS A 1 191 ? 3.456 -12.050 -3.947 1.00 98.50 191 LYS A CA 1
ATOM 1538 C C . LYS A 1 191 ? 3.679 -12.242 -2.446 1.00 98.50 191 LYS A C 1
ATOM 1540 O O . LYS A 1 191 ? 2.765 -12.708 -1.781 1.00 98.50 191 LYS A O 1
ATOM 1545 N N . GLN A 1 192 ? 4.838 -11.857 -1.907 1.00 98.62 192 GLN A N 1
ATOM 1546 C CA . GLN A 1 192 ? 5.111 -11.966 -0.466 1.00 98.62 192 GLN A CA 1
ATOM 1547 C C . GLN A 1 192 ? 4.102 -11.175 0.378 1.00 98.62 192 GLN A C 1
ATOM 1549 O O . GLN A 1 192 ? 3.593 -11.697 1.367 1.00 98.62 192 GLN A O 1
ATOM 1554 N N . ILE A 1 193 ? 3.772 -9.945 -0.029 1.00 98.75 193 ILE A N 1
ATOM 1555 C CA . ILE A 1 193 ? 2.798 -9.109 0.687 1.00 98.75 193 ILE A CA 1
ATOM 1556 C C . ILE A 1 193 ? 1.393 -9.719 0.631 1.00 98.75 193 ILE A C 1
ATOM 1558 O O . ILE A 1 193 ? 0.719 -9.805 1.657 1.00 98.75 193 ILE A O 1
ATOM 1562 N N . ILE A 1 194 ? 0.952 -10.173 -0.547 1.00 98.62 194 ILE A N 1
ATOM 1563 C CA . ILE A 1 194 ? -0.374 -10.782 -0.716 1.00 98.62 194 ILE A CA 1
ATOM 1564 C C . ILE A 1 194 ? -0.477 -12.128 0.012 1.00 98.62 194 ILE A C 1
ATOM 1566 O O . ILE A 1 194 ? -1.498 -12.395 0.641 1.00 98.62 194 ILE A O 1
ATOM 1570 N N . ASP A 1 195 ? 0.571 -12.952 -0.009 1.00 98.69 195 ASP A N 1
ATOM 1571 C CA . ASP A 1 195 ? 0.621 -14.196 0.765 1.00 98.69 195 ASP A CA 1
ATOM 1572 C C . ASP A 1 195 ? 0.506 -13.908 2.270 1.00 98.69 195 ASP A C 1
ATOM 1574 O O . ASP A 1 195 ? -0.229 -14.602 2.970 1.00 98.69 195 ASP A O 1
ATOM 1578 N N . GLY A 1 196 ? 1.166 -12.849 2.756 1.00 98.56 196 GLY A N 1
ATOM 1579 C CA . GLY A 1 196 ? 1.026 -12.377 4.132 1.00 98.56 196 GLY A CA 1
ATOM 1580 C C . GLY A 1 196 ? -0.404 -11.942 4.465 1.00 98.56 196 GLY A C 1
ATOM 1581 O O . GLY A 1 196 ? -0.958 -12.395 5.460 1.00 98.56 196 GLY A O 1
ATOM 1582 N N . LEU A 1 197 ? -1.055 -11.153 3.601 1.00 98.50 197 LEU A N 1
ATOM 1583 C CA . LEU A 1 197 ? -2.470 -10.777 3.770 1.00 98.50 197 LEU A CA 1
ATOM 1584 C C . LEU A 1 197 ? -3.414 -11.987 3.769 1.00 98.50 197 LEU A C 1
ATOM 1586 O O . LEU A 1 197 ? -4.441 -11.973 4.447 1.00 98.50 197 LEU A O 1
ATOM 1590 N N . ASN A 1 198 ? -3.085 -13.020 2.996 1.00 98.50 198 ASN A N 1
ATOM 1591 C CA . ASN A 1 198 ? -3.858 -14.254 2.878 1.00 98.50 198 ASN A CA 1
ATOM 1592 C C . ASN A 1 198 ? -3.547 -15.286 3.971 1.00 98.50 198 ASN A C 1
ATOM 1594 O O . ASN A 1 198 ? -4.138 -16.370 3.960 1.00 98.50 198 ASN A O 1
ATOM 1598 N N . ALA A 1 199 ? -2.630 -14.989 4.894 1.00 98.31 199 ALA A N 1
ATOM 1599 C CA . ALA A 1 199 ? -2.230 -15.933 5.922 1.00 98.31 199 ALA A CA 1
ATOM 1600 C C . ALA A 1 199 ? -3.444 -16.348 6.791 1.00 98.31 199 ALA A C 1
ATOM 1602 O O . ALA A 1 199 ? -4.242 -15.491 7.184 1.00 98.31 199 ALA A O 1
ATOM 1603 N N . PRO A 1 200 ? -3.625 -17.649 7.109 1.00 97.69 200 PRO A N 1
ATOM 1604 C CA . PRO A 1 200 ? -4.827 -18.129 7.800 1.00 97.69 200 PRO A CA 1
ATOM 1605 C C . PRO A 1 200 ? -5.102 -17.461 9.155 1.00 97.69 200 PRO A C 1
ATOM 1607 O O . PRO A 1 200 ? -6.258 -17.238 9.505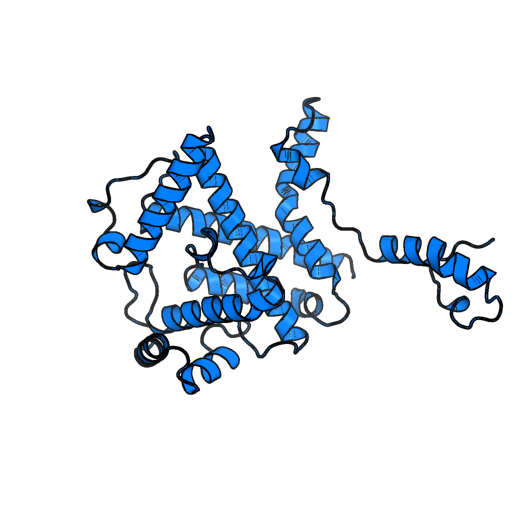 1.00 97.69 200 PRO A O 1
ATOM 1610 N N . ASN A 1 201 ? -4.049 -17.103 9.892 1.00 96.88 201 ASN A N 1
ATOM 1611 C CA . ASN A 1 201 ? -4.103 -16.356 11.155 1.00 96.88 201 ASN A CA 1
ATOM 1612 C C . ASN A 1 201 ? -4.670 -14.932 11.001 1.00 96.88 201 ASN A C 1
ATOM 1614 O O . ASN A 1 201 ? -5.162 -14.376 11.976 1.00 96.88 201 ASN A O 1
ATOM 1618 N N . LEU A 1 202 ? -4.648 -14.355 9.795 1.00 97.69 202 LEU A N 1
ATOM 1619 C CA . LEU A 1 202 ? -5.199 -13.028 9.498 1.00 97.69 202 LEU A CA 1
ATOM 1620 C C . LEU A 1 202 ? -6.553 -13.073 8.788 1.00 97.69 202 LEU A C 1
ATOM 1622 O O . LEU A 1 202 ? -7.174 -12.029 8.605 1.00 97.69 202 LEU A O 1
ATOM 1626 N N . ALA A 1 203 ? -7.057 -14.254 8.423 1.00 95.81 203 ALA A N 1
ATOM 1627 C CA . ALA A 1 203 ? -8.308 -14.381 7.677 1.00 95.81 203 ALA A CA 1
ATOM 1628 C C . ALA A 1 203 ? -9.494 -13.689 8.374 1.00 95.81 203 ALA A C 1
ATOM 1630 O O . ALA A 1 203 ? -10.376 -13.146 7.712 1.00 95.81 203 ALA A O 1
ATOM 1631 N N . GLU A 1 204 ? -9.520 -13.682 9.709 1.00 96.25 204 GLU A N 1
ATOM 1632 C CA . GLU A 1 204 ? -10.571 -13.016 10.478 1.00 96.25 204 GLU A CA 1
ATOM 1633 C C . GLU A 1 204 ? -10.417 -11.488 10.515 1.00 96.25 204 GLU A C 1
ATOM 1635 O O . GLU A 1 204 ? -11.429 -10.784 10.507 1.00 96.25 204 GLU A O 1
ATOM 1640 N N . ALA A 1 205 ? -9.190 -10.957 10.454 1.00 96.69 205 ALA A N 1
ATOM 1641 C CA . ALA A 1 205 ? -8.915 -9.516 10.523 1.00 96.69 205 ALA A CA 1
ATOM 1642 C C . ALA A 1 205 ? -9.634 -8.722 9.425 1.00 96.69 205 ALA A C 1
ATOM 1644 O O . ALA A 1 205 ? -10.016 -7.569 9.617 1.00 96.69 205 ALA A O 1
ATOM 1645 N N . TRP A 1 206 ? -9.840 -9.330 8.262 1.00 96.69 206 TRP A N 1
ATOM 1646 C CA . TRP A 1 206 ? -10.363 -8.638 7.087 1.00 96.69 206 TRP A CA 1
ATOM 1647 C C . TRP A 1 206 ? -11.888 -8.735 6.945 1.00 96.69 206 TRP A C 1
ATOM 1649 O O . TRP A 1 206 ? -12.489 -7.993 6.163 1.00 96.69 206 TRP A O 1
ATOM 1659 N N . ARG A 1 207 ? -12.534 -9.615 7.720 1.00 95.19 207 ARG A N 1
ATOM 1660 C CA . ARG A 1 207 ? -13.977 -9.885 7.643 1.00 95.19 207 ARG A CA 1
ATOM 1661 C C . ARG A 1 207 ? -14.834 -8.707 8.148 1.00 95.19 207 ARG A C 1
ATOM 1663 O O . ARG A 1 207 ? -14.332 -7.809 8.835 1.00 95.19 207 ARG A O 1
ATOM 1670 N N . PRO A 1 208 ? -16.136 -8.666 7.792 1.00 93.69 208 PRO A N 1
ATOM 1671 C CA . PRO A 1 208 ? -17.095 -7.764 8.434 1.00 93.69 208 PRO A CA 1
ATOM 1672 C C . PRO A 1 208 ? -17.100 -7.935 9.963 1.00 93.69 208 PRO A C 1
ATOM 1674 O O . PRO A 1 208 ? -17.020 -9.064 10.443 1.00 93.69 208 PRO A O 1
ATOM 1677 N N . GLY A 1 209 ? -17.206 -6.837 10.716 1.00 89.44 209 GLY A N 1
ATOM 1678 C CA . GLY A 1 209 ? -17.140 -6.814 12.185 1.00 89.44 209 GLY A CA 1
ATOM 1679 C C . GLY A 1 209 ? -15.746 -6.534 12.762 1.00 89.44 209 GLY A C 1
ATOM 1680 O O . GLY A 1 209 ? -15.608 -6.353 13.969 1.00 89.44 209 GLY A O 1
ATOM 1681 N N . ASN A 1 210 ? -14.718 -6.484 11.909 1.00 91.81 210 ASN A N 1
ATOM 1682 C CA . ASN A 1 210 ? -13.345 -6.118 12.263 1.00 91.81 210 ASN A CA 1
ATOM 1683 C C . ASN A 1 210 ? -12.923 -4.828 11.535 1.00 91.81 210 ASN A C 1
ATOM 1685 O O . ASN A 1 210 ? -11.905 -4.753 10.849 1.00 91.81 210 ASN A O 1
ATOM 1689 N N . GLU A 1 211 ? -13.746 -3.783 11.618 1.00 88.38 211 GLU A N 1
ATOM 1690 C CA . GLU A 1 211 ? -13.482 -2.490 10.973 1.00 88.38 211 GLU A CA 1
ATOM 1691 C C . GLU A 1 211 ? -12.229 -1.808 11.540 1.00 88.38 211 GLU A C 1
ATOM 1693 O O . GLU A 1 211 ? -11.512 -1.128 10.805 1.00 88.38 211 GLU A O 1
ATOM 1698 N N . GLU A 1 212 ? -11.916 -2.052 12.816 1.00 90.75 212 GLU A N 1
ATOM 1699 C CA . GLU A 1 212 ? -10.745 -1.492 13.496 1.00 90.75 212 GLU A CA 1
ATOM 1700 C C . GLU A 1 212 ? -9.394 -2.016 12.979 1.00 90.75 212 GLU A C 1
ATOM 1702 O O . GLU A 1 212 ? -8.364 -1.431 13.308 1.00 90.75 212 GLU A O 1
ATOM 1707 N N . SER A 1 213 ? -9.365 -3.051 12.126 1.00 94.56 213 SER A N 1
ATOM 1708 C CA . SER A 1 213 ? -8.121 -3.588 11.546 1.00 94.56 213 SER A CA 1
ATOM 1709 C C . SER A 1 213 ? -7.279 -2.524 10.844 1.00 94.56 213 SER A C 1
ATOM 1711 O O . SER A 1 213 ? -6.060 -2.539 10.972 1.00 94.56 213 SER A O 1
ATOM 1713 N N . ILE A 1 214 ? -7.905 -1.555 10.162 1.00 91.75 214 ILE A N 1
ATOM 1714 C CA . ILE A 1 214 ? -7.187 -0.437 9.517 1.00 91.75 214 ILE A CA 1
ATOM 1715 C C . ILE A 1 214 ? -6.443 0.402 10.564 1.00 91.75 214 ILE A C 1
ATOM 1717 O O . ILE A 1 214 ? -5.308 0.816 10.341 1.00 91.75 214 ILE A O 1
ATOM 1721 N N . GLY A 1 215 ? -7.062 0.620 11.726 1.00 91.19 215 GLY A N 1
ATOM 1722 C CA . GLY A 1 215 ? -6.446 1.329 12.842 1.00 91.19 215 GLY A CA 1
ATOM 1723 C C . GLY A 1 215 ? -5.226 0.597 13.394 1.00 91.19 215 GLY A C 1
ATOM 1724 O O . GLY A 1 215 ? -4.195 1.220 13.647 1.00 91.19 215 GLY A O 1
ATOM 1725 N N . TRP A 1 216 ? -5.312 -0.728 13.517 1.00 94.81 216 TRP A N 1
ATOM 1726 C CA . TRP A 1 216 ? -4.200 -1.563 13.976 1.00 94.81 216 TRP A CA 1
ATOM 1727 C C . TRP A 1 216 ? -3.060 -1.656 12.959 1.00 94.81 216 TRP A C 1
ATOM 1729 O O . TRP A 1 216 ? -1.901 -1.605 13.364 1.00 94.81 216 TRP A O 1
ATOM 1739 N N . VAL A 1 217 ? -3.363 -1.696 11.657 1.00 96.38 217 VAL A N 1
ATOM 1740 C CA . VAL A 1 217 ? -2.356 -1.553 10.589 1.00 96.38 217 VAL A CA 1
ATOM 1741 C C . VAL A 1 217 ? -1.678 -0.185 10.682 1.00 96.38 217 VAL A C 1
ATOM 1743 O O . VAL A 1 217 ? -0.457 -0.094 10.674 1.00 96.38 217 VAL A O 1
ATOM 1746 N N . TYR A 1 218 ? -2.435 0.899 10.850 1.00 91.56 218 TYR A N 1
ATOM 1747 C CA . TYR A 1 218 ? -1.840 2.229 10.986 1.00 91.56 218 TYR A CA 1
ATOM 1748 C C . TYR A 1 218 ? -0.920 2.345 12.214 1.00 91.56 218 TYR A C 1
ATOM 1750 O O . TYR A 1 218 ? 0.187 2.882 12.121 1.00 91.56 218 TYR A O 1
ATOM 1758 N N . GLN A 1 219 ? -1.355 1.824 13.366 1.00 89.56 219 GLN A N 1
ATOM 1759 C CA . GLN A 1 219 ? -0.534 1.807 14.577 1.00 89.56 219 GLN A CA 1
ATOM 1760 C C . GLN A 1 219 ? 0.708 0.927 14.414 1.00 89.56 219 GLN A C 1
ATOM 1762 O O . GLN A 1 219 ? 1.796 1.357 14.784 1.00 89.56 219 GLN A O 1
ATOM 1767 N N . GLY A 1 220 ? 0.560 -0.271 13.840 1.00 93.56 220 GLY A N 1
ATOM 1768 C CA . GLY A 1 220 ? 1.676 -1.177 13.572 1.00 93.56 220 GLY A CA 1
ATOM 1769 C C . GLY A 1 220 ? 2.719 -0.538 12.657 1.00 93.56 220 GLY A C 1
ATOM 1770 O O . GLY A 1 220 ? 3.910 -0.611 12.940 1.00 93.56 220 GLY A O 1
ATOM 1771 N N . PHE A 1 221 ? 2.278 0.176 11.618 1.00 94.81 221 PHE A N 1
ATOM 1772 C CA . PHE A 1 221 ? 3.181 0.832 10.676 1.00 94.81 221 PHE A CA 1
ATOM 1773 C C . PHE A 1 221 ? 4.033 1.909 11.348 1.00 94.81 221 PHE A C 1
ATOM 1775 O O . PHE A 1 221 ? 5.206 2.044 11.023 1.00 94.81 221 PHE A O 1
ATOM 1782 N N . ASN A 1 222 ? 3.464 2.667 12.288 1.00 91.69 222 ASN A N 1
ATOM 1783 C CA . ASN A 1 222 ? 4.152 3.763 12.976 1.00 91.69 222 ASN A CA 1
ATOM 1784 C C . ASN A 1 222 ? 4.786 3.351 14.318 1.00 91.69 222 ASN A C 1
ATOM 1786 O O . ASN A 1 222 ? 5.273 4.212 15.053 1.00 91.69 222 ASN A O 1
ATOM 1790 N N . ALA A 1 223 ? 4.766 2.059 14.664 1.00 90.81 223 ALA A N 1
ATOM 1791 C CA . ALA A 1 223 ? 5.195 1.574 15.974 1.00 90.81 223 ALA A CA 1
ATOM 1792 C C . ALA A 1 223 ? 6.676 1.874 16.262 1.00 90.81 223 ALA A C 1
ATOM 1794 O O . ALA A 1 223 ? 7.012 2.270 17.379 1.00 90.81 223 ALA A O 1
ATOM 1795 N N . GLU A 1 224 ? 7.550 1.752 15.260 1.00 91.81 224 GLU A N 1
ATOM 1796 C CA . GLU A 1 224 ? 8.982 2.029 15.420 1.00 91.81 224 GLU A CA 1
ATOM 1797 C C . GLU A 1 224 ? 9.259 3.510 15.691 1.00 91.81 224 GLU A C 1
ATOM 1799 O O . GLU A 1 224 ? 10.022 3.841 16.599 1.00 91.81 224 GLU A O 1
ATOM 1804 N N . GLU A 1 225 ? 8.611 4.421 14.957 1.00 89.75 225 GLU A N 1
ATOM 1805 C CA . GLU A 1 225 ? 8.754 5.866 15.177 1.00 89.75 225 GLU A CA 1
ATOM 1806 C C . GLU A 1 225 ? 8.190 6.267 16.531 1.00 89.75 225 GLU A C 1
ATOM 1808 O O . GLU A 1 225 ? 8.811 7.051 17.249 1.00 89.75 225 GLU A O 1
ATOM 1813 N N . LEU A 1 226 ? 7.040 5.700 16.900 1.00 86.81 226 LEU A N 1
ATOM 1814 C CA . LEU A 1 226 ? 6.421 5.913 18.199 1.00 86.81 226 LEU A CA 1
ATOM 1815 C C . LEU A 1 226 ? 7.375 5.502 19.328 1.00 86.81 226 LEU A C 1
ATOM 1817 O O . LEU A 1 226 ? 7.630 6.285 20.247 1.00 86.81 226 LEU A O 1
ATOM 1821 N N . GLN A 1 227 ? 7.944 4.297 19.244 1.00 88.25 227 GLN A N 1
ATOM 1822 C CA . GLN A 1 227 ? 8.887 3.785 20.234 1.00 88.25 227 GLN A CA 1
ATOM 1823 C C . GLN A 1 227 ? 10.167 4.627 20.280 1.00 88.25 227 GLN A C 1
ATOM 1825 O O . GLN A 1 227 ? 10.615 4.996 21.367 1.00 88.25 227 GLN A O 1
ATOM 1830 N N . ALA A 1 228 ? 10.731 4.982 19.124 1.00 87.00 228 ALA A N 1
ATOM 1831 C CA . ALA A 1 228 ? 11.937 5.800 19.035 1.00 87.00 228 ALA A CA 1
ATOM 1832 C C . ALA A 1 228 ? 11.726 7.209 19.612 1.00 87.00 228 ALA A C 1
ATOM 1834 O O . ALA A 1 228 ? 12.589 7.717 20.332 1.00 87.00 228 ALA A O 1
ATOM 1835 N N . ALA A 1 229 ? 10.580 7.837 19.340 1.00 85.00 229 ALA A N 1
ATOM 1836 C CA . ALA A 1 229 ? 10.223 9.141 19.887 1.00 85.00 229 ALA A CA 1
ATOM 1837 C C . ALA A 1 229 ? 10.118 9.087 21.420 1.00 85.00 229 ALA A C 1
ATOM 1839 O O . ALA A 1 229 ? 10.714 9.914 22.116 1.00 85.00 229 ALA A O 1
ATOM 1840 N N . PHE A 1 230 ? 9.422 8.084 21.967 1.00 85.50 230 PHE A N 1
ATOM 1841 C CA . PHE A 1 230 ? 9.307 7.918 23.417 1.00 85.50 230 PHE A CA 1
ATOM 1842 C C . PHE A 1 230 ? 10.633 7.561 24.093 1.00 85.50 230 PHE A C 1
ATOM 1844 O O . PHE A 1 230 ? 10.889 8.065 25.187 1.00 85.50 230 PHE A O 1
ATOM 1851 N N . ALA A 1 231 ? 11.486 6.748 23.464 1.00 86.56 231 ALA A N 1
ATOM 1852 C CA . ALA A 1 231 ? 12.821 6.444 23.976 1.00 86.56 231 ALA A CA 1
ATOM 1853 C C . ALA A 1 231 ? 13.679 7.715 24.056 1.00 86.56 231 ALA A C 1
ATOM 1855 O O . ALA A 1 231 ? 14.196 8.041 25.122 1.00 86.56 231 ALA A O 1
ATOM 1856 N N . LYS A 1 232 ? 13.732 8.522 22.984 1.00 84.62 232 LYS A N 1
ATOM 1857 C CA . LYS A 1 232 ? 14.430 9.825 22.993 1.00 84.62 232 LYS A CA 1
ATOM 1858 C C . LYS A 1 232 ? 13.906 10.750 24.096 1.00 84.62 232 LYS A C 1
ATOM 1860 O O . LYS A 1 232 ? 14.704 11.394 24.778 1.00 84.62 232 LYS A O 1
ATOM 1865 N N . ALA A 1 233 ? 12.589 10.812 24.288 1.00 84.62 233 ALA A N 1
ATOM 1866 C CA . ALA A 1 233 ? 11.988 11.666 25.307 1.00 84.62 233 ALA A CA 1
ATOM 1867 C C . ALA A 1 233 ? 12.307 11.202 26.737 1.00 84.62 233 ALA A C 1
ATOM 1869 O O . ALA A 1 233 ? 12.699 12.015 27.573 1.00 84.62 233 ALA A O 1
ATOM 1870 N N . ARG A 1 234 ? 12.172 9.899 27.017 1.00 83.75 234 ARG A N 1
ATOM 1871 C CA . ARG A 1 234 ? 12.387 9.321 28.355 1.00 83.75 234 ARG A CA 1
ATOM 1872 C C . ARG A 1 234 ? 13.862 9.241 28.735 1.00 83.75 234 ARG A C 1
ATOM 1874 O O . ARG A 1 234 ? 14.208 9.555 29.867 1.00 83.75 234 ARG A O 1
ATOM 1881 N N . GLU A 1 235 ? 14.714 8.816 27.809 1.00 84.62 235 GLU A N 1
ATOM 1882 C CA . GLU A 1 235 ? 16.120 8.504 28.090 1.00 84.62 235 GLU A CA 1
ATOM 1883 C C . GLU A 1 235 ? 17.031 9.720 27.925 1.00 84.62 235 GLU A C 1
ATOM 1885 O O . GLU A 1 235 ? 18.014 9.859 28.647 1.00 84.62 235 GLU A O 1
ATOM 1890 N N . GLN A 1 236 ? 16.717 10.613 26.982 1.00 79.06 236 GLN A N 1
ATOM 1891 C CA . GLN A 1 236 ? 17.582 11.749 26.638 1.00 79.06 236 GLN A CA 1
ATOM 1892 C C . GLN A 1 236 ? 16.999 13.095 27.084 1.00 79.06 236 GLN A C 1
ATOM 1894 O O . GLN A 1 236 ? 17.607 14.132 26.824 1.00 79.06 236 GLN A O 1
ATOM 1899 N N . GLY A 1 237 ? 15.811 13.105 27.705 1.00 74.62 237 GLY A N 1
ATOM 1900 C CA . GLY A 1 237 ? 15.116 14.327 28.130 1.00 74.62 237 GLY A CA 1
ATOM 1901 C C . GLY A 1 237 ? 14.769 15.277 26.977 1.00 74.62 237 GLY A C 1
ATOM 1902 O O . GLY A 1 237 ? 14.514 16.462 27.203 1.00 74.62 237 GLY A O 1
ATOM 1903 N N . LYS A 1 238 ? 14.803 14.791 25.729 1.00 78.44 238 LYS A N 1
ATOM 1904 C CA . LYS A 1 238 ? 14.547 15.603 24.537 1.00 78.44 238 LYS A CA 1
ATOM 1905 C C . LYS A 1 238 ? 13.050 15.799 24.338 1.00 78.44 238 LYS A C 1
ATOM 1907 O O . LYS A 1 238 ? 12.254 14.888 24.543 1.00 78.44 238 LYS A O 1
ATOM 1912 N N . LYS A 1 239 ? 12.661 16.995 23.898 1.00 84.25 239 LYS A N 1
ATOM 1913 C CA . LYS A 1 239 ? 11.289 17.247 23.443 1.00 84.25 239 LYS A CA 1
ATOM 1914 C C . LYS A 1 239 ? 11.060 16.547 22.102 1.00 84.25 239 LYS A C 1
ATOM 1916 O O . LYS A 1 239 ? 12.005 16.397 21.331 1.00 84.25 239 LYS A O 1
ATOM 1921 N N . PHE A 1 240 ? 9.814 16.165 21.834 1.00 83.38 240 PHE A N 1
ATOM 1922 C CA . PHE A 1 240 ? 9.412 15.671 20.519 1.00 83.38 240 PHE A CA 1
ATOM 1923 C C . PHE A 1 240 ? 9.705 16.725 19.446 1.00 83.38 240 PHE A C 1
ATOM 1925 O O . PHE A 1 240 ? 9.378 17.903 19.619 1.00 83.38 240 PHE A O 1
ATOM 1932 N N . GLU A 1 241 ? 10.340 16.306 18.357 1.00 83.94 241 GLU A N 1
ATOM 1933 C CA . GLU A 1 241 ? 10.628 17.156 17.204 1.00 83.94 241 GLU A CA 1
ATOM 1934 C C . GLU A 1 241 ? 9.432 17.162 16.234 1.00 83.94 241 GLU A C 1
ATOM 1936 O O . GLU A 1 241 ? 8.607 16.248 16.289 1.00 83.94 241 GLU A O 1
ATOM 1941 N N . PRO A 1 242 ? 9.324 18.130 15.298 1.00 81.75 242 PRO A N 1
ATOM 1942 C CA . PRO A 1 242 ? 8.221 18.180 14.328 1.00 81.75 242 PRO A CA 1
ATOM 1943 C C . PRO A 1 242 ? 7.972 16.861 13.578 1.00 81.75 242 PRO A C 1
ATOM 1945 O O . PRO A 1 242 ? 6.826 16.498 13.333 1.00 81.75 242 PRO A O 1
ATOM 1948 N N . ARG A 1 243 ? 9.038 16.106 13.282 1.00 79.38 243 ARG A N 1
ATOM 1949 C CA . ARG A 1 243 ? 8.970 14.781 12.643 1.00 79.38 243 ARG A CA 1
ATOM 1950 C C . ARG A 1 243 ? 8.368 13.677 13.519 1.00 79.38 243 ARG A C 1
ATOM 1952 O O . ARG A 1 243 ? 7.859 12.702 12.982 1.00 79.38 243 ARG A O 1
ATOM 1959 N N . ASP A 1 244 ? 8.425 13.818 14.843 1.00 81.38 244 ASP A N 1
ATOM 1960 C CA . ASP A 1 244 ? 7.897 12.831 15.791 1.00 81.38 244 ASP A CA 1
ATOM 1961 C C . ASP A 1 244 ? 6.390 13.046 16.039 1.00 81.38 244 ASP A C 1
ATOM 1963 O O . ASP A 1 244 ? 5.687 12.125 16.459 1.00 81.38 244 ASP A O 1
ATOM 1967 N N . ILE A 1 245 ? 5.882 14.260 15.770 1.00 81.38 245 ILE A N 1
ATOM 1968 C CA . ILE A 1 245 ? 4.506 14.675 16.083 1.00 81.38 245 ILE A CA 1
ATOM 1969 C C . ILE A 1 245 ? 3.447 13.741 15.487 1.00 81.38 245 ILE A C 1
ATOM 1971 O O . ILE A 1 245 ? 2.565 13.339 16.251 1.00 81.38 245 ILE A O 1
ATOM 1975 N N . PRO A 1 246 ? 3.489 13.347 14.197 1.00 79.00 246 PRO A N 1
ATOM 1976 C CA . PRO A 1 246 ? 2.457 12.475 13.636 1.00 79.00 246 PRO A CA 1
ATOM 1977 C C . PRO A 1 246 ? 2.354 11.140 14.382 1.00 79.00 246 PRO A C 1
ATOM 1979 O O . PRO A 1 246 ? 1.260 10.739 14.771 1.00 79.00 246 PRO A O 1
ATOM 1982 N N . ALA A 1 247 ? 3.493 10.504 14.675 1.00 79.50 247 ALA A N 1
ATOM 1983 C CA . ALA A 1 247 ? 3.529 9.215 15.360 1.00 79.50 247 ALA A CA 1
ATOM 1984 C C . ALA A 1 247 ? 2.957 9.294 16.786 1.00 79.50 247 ALA A C 1
ATOM 1986 O O . ALA A 1 247 ? 2.178 8.431 17.179 1.00 79.50 247 ALA A O 1
ATOM 1987 N N . VAL A 1 248 ? 3.301 10.336 17.554 1.00 80.88 248 VAL A N 1
ATOM 1988 C CA . VAL A 1 248 ? 2.909 10.440 18.975 1.00 80.88 248 VAL A CA 1
ATOM 1989 C C . VAL A 1 248 ? 1.523 11.049 19.204 1.00 80.88 248 VAL A C 1
ATOM 1991 O O . VAL A 1 248 ? 0.988 10.919 20.303 1.00 80.88 248 VAL A O 1
ATOM 1994 N N . THR A 1 249 ? 0.934 11.720 18.206 1.00 78.94 249 THR A N 1
ATOM 1995 C CA . THR A 1 249 ? -0.365 12.406 18.361 1.00 78.94 249 THR A CA 1
ATOM 1996 C C . THR A 1 249 ? -1.516 11.733 17.624 1.00 78.94 249 THR A C 1
ATOM 1998 O O . THR A 1 249 ? -2.657 11.832 18.071 1.00 78.94 249 THR A O 1
ATOM 2001 N N . GLN A 1 250 ? -1.255 11.019 16.529 1.00 77.69 250 GLN A N 1
ATOM 2002 C CA . GLN A 1 250 ? -2.302 10.433 15.689 1.00 77.69 250 GLN A CA 1
ATOM 2003 C C . GLN A 1 250 ? -2.576 8.976 16.078 1.00 77.69 250 GLN A C 1
ATOM 2005 O O . GLN A 1 250 ? -2.550 8.073 15.247 1.00 77.69 250 GLN A O 1
ATOM 2010 N N . LEU A 1 251 ? -2.819 8.724 17.364 1.00 80.75 251 LEU A N 1
ATOM 2011 C CA . LEU A 1 251 ? -3.106 7.375 17.849 1.00 80.75 251 LEU A CA 1
ATOM 2012 C C . LEU A 1 251 ? -4.539 6.968 17.489 1.00 80.75 251 LEU A C 1
ATOM 2014 O O . LEU A 1 251 ? -5.498 7.702 17.734 1.00 80.75 251 LEU A O 1
ATOM 2018 N N . PHE A 1 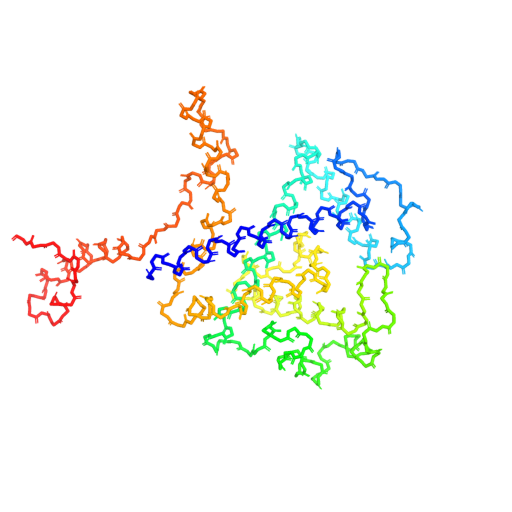252 ? -4.690 5.766 16.932 1.00 82.38 252 PHE A N 1
ATOM 2019 C CA . PHE A 1 252 ? -6.009 5.205 16.649 1.00 82.38 252 PHE A CA 1
ATOM 2020 C C . PHE A 1 252 ? -6.837 5.046 17.937 1.00 82.38 252 PHE A C 1
ATOM 2022 O O . PHE A 1 252 ? -6.349 4.536 18.947 1.00 82.38 252 PHE A O 1
ATOM 2029 N N . THR A 1 253 ? -8.101 5.479 17.885 1.00 82.19 253 THR A N 1
ATOM 2030 C CA . THR A 1 253 ? -9.047 5.366 19.001 1.00 82.19 253 THR A CA 1
ATOM 2031 C C . THR A 1 253 ? -9.767 4.023 18.935 1.00 82.19 253 THR A C 1
ATOM 2033 O O . THR A 1 253 ? -10.570 3.780 18.038 1.00 82.19 253 THR A O 1
ATOM 2036 N N . ILE A 1 254 ? -9.480 3.154 19.899 1.00 84.19 254 ILE A N 1
ATOM 2037 C CA . ILE A 1 254 ? -10.010 1.786 19.967 1.00 84.19 254 ILE A CA 1
ATOM 2038 C C . ILE A 1 254 ? -11.522 1.741 20.234 1.00 84.19 254 ILE A C 1
ATOM 2040 O O . ILE A 1 254 ? -12.079 2.620 20.897 1.00 84.19 254 ILE A O 1
ATOM 2044 N N . HIS A 1 255 ? -12.184 0.684 19.747 1.00 84.50 255 HIS A N 1
ATOM 2045 C CA . HIS A 1 255 ? -13.648 0.593 19.684 1.00 84.50 255 HIS A CA 1
ATOM 2046 C C . HIS A 1 255 ? -14.356 0.848 21.024 1.00 84.50 255 HIS A C 1
ATOM 2048 O O . HIS A 1 255 ? -15.336 1.590 21.074 1.00 84.50 255 HIS A O 1
ATOM 2054 N N . TRP A 1 256 ? -13.849 0.281 22.124 1.00 87.06 256 TRP A N 1
ATOM 2055 C CA . TRP A 1 256 ? -14.490 0.446 23.432 1.00 87.06 256 TRP A CA 1
ATOM 2056 C C . TRP A 1 256 ? -14.458 1.896 23.924 1.00 87.06 256 TRP A C 1
ATOM 2058 O O . TRP A 1 256 ? -15.403 2.316 24.580 1.00 87.06 256 TRP A O 1
ATOM 2068 N N . VAL A 1 257 ? -13.420 2.676 23.587 1.00 89.62 257 VAL A N 1
ATOM 2069 C CA . VAL A 1 257 ? -13.341 4.101 23.956 1.00 89.62 257 VAL A CA 1
ATOM 2070 C C . VAL A 1 257 ? -14.431 4.870 23.224 1.00 89.62 257 VAL A C 1
ATOM 2072 O O . VAL A 1 257 ? -15.146 5.658 23.837 1.00 89.62 257 VAL A O 1
ATOM 2075 N N . VAL A 1 258 ? -14.608 4.602 21.927 1.00 91.31 258 VAL A N 1
ATOM 2076 C CA . VAL A 1 258 ? -15.681 5.213 21.133 1.00 91.31 258 VAL A CA 1
ATOM 2077 C C . VAL A 1 258 ? -17.047 4.843 21.706 1.00 91.31 258 VAL A C 1
ATOM 2079 O O . VAL A 1 258 ? -17.870 5.728 21.931 1.00 91.31 258 VAL A O 1
ATOM 2082 N N . LYS A 1 259 ? -17.277 3.557 22.000 1.00 91.69 259 LYS A N 1
ATOM 2083 C CA . LYS A 1 259 ? -18.535 3.076 22.582 1.00 91.69 259 LYS A CA 1
ATOM 2084 C C . LYS A 1 259 ? -18.795 3.722 23.945 1.00 91.69 259 LYS A C 1
ATOM 2086 O O . LYS A 1 259 ? -19.854 4.303 24.142 1.00 91.69 259 LYS A O 1
ATOM 2091 N N . PHE A 1 260 ? -17.803 3.751 24.831 1.00 95.12 260 PHE A N 1
ATOM 2092 C CA . PHE A 1 260 ? -17.889 4.430 26.124 1.00 95.12 260 PHE A CA 1
ATOM 2093 C C . PHE A 1 260 ? -18.272 5.909 25.986 1.00 95.12 260 PHE A C 1
ATOM 2095 O O . PHE A 1 260 ? -19.180 6.370 26.680 1.00 95.12 260 PHE A O 1
ATOM 2102 N N . LEU A 1 261 ? -17.618 6.647 25.082 1.00 96.50 261 LEU A N 1
ATOM 2103 C CA . LEU A 1 261 ? -17.909 8.063 24.850 1.00 96.50 261 LEU A CA 1
ATOM 2104 C C . LEU A 1 261 ? -19.325 8.265 24.309 1.00 96.50 261 LEU A C 1
ATOM 2106 O O . LEU A 1 261 ? -20.057 9.100 24.833 1.00 96.50 261 LEU A O 1
ATOM 2110 N N . VAL A 1 262 ? -19.732 7.505 23.291 1.00 96.19 262 VAL A N 1
ATOM 2111 C CA . VAL A 1 262 ? -21.066 7.617 22.678 1.00 96.19 262 VAL A CA 1
ATOM 2112 C C . VAL A 1 262 ? -22.157 7.267 23.682 1.00 96.19 262 VAL A C 1
ATOM 2114 O O . VAL A 1 262 ? -23.139 7.998 23.805 1.00 96.19 262 VAL A O 1
ATOM 2117 N N . GLU A 1 263 ? -21.987 6.185 24.436 1.00 96.56 263 GLU A N 1
ATOM 2118 C CA . GLU A 1 263 ? -22.988 5.740 25.400 1.00 96.56 263 GLU A CA 1
ATOM 2119 C C . GLU A 1 263 ? -23.128 6.715 26.571 1.00 96.56 263 GLU A C 1
ATOM 2121 O O . GLU A 1 263 ? -24.246 7.019 26.974 1.00 96.56 263 GLU A O 1
ATOM 2126 N N . ASN A 1 264 ? -22.032 7.295 27.064 1.00 96.81 264 ASN A N 1
ATOM 2127 C CA . ASN A 1 264 ? -22.084 8.261 28.167 1.00 96.81 264 ASN A CA 1
ATOM 2128 C C . ASN A 1 264 ? -22.368 9.705 27.737 1.00 96.81 264 ASN A C 1
ATOM 2130 O O . ASN A 1 264 ? -22.515 10.567 28.601 1.00 96.81 264 ASN A O 1
ATOM 2134 N N . THR A 1 265 ? -22.486 9.976 26.435 1.00 95.88 265 THR A N 1
ATOM 2135 C CA . THR A 1 265 ? -22.906 11.283 25.909 1.00 95.88 265 THR A CA 1
ATOM 2136 C C . THR A 1 265 ? -24.290 11.190 25.273 1.00 95.88 265 THR A C 1
ATOM 2138 O O . THR A 1 265 ? -25.291 11.526 25.903 1.00 95.88 265 THR A O 1
ATOM 2141 N N . LEU A 1 266 ? -24.373 10.684 24.044 1.00 96.50 266 LEU A N 1
ATOM 2142 C CA . LEU A 1 266 ? -25.622 10.537 23.302 1.00 96.50 266 LEU A CA 1
ATOM 2143 C C . LEU A 1 266 ? -26.540 9.492 23.941 1.00 96.50 266 LEU A C 1
ATOM 2145 O O . LEU A 1 266 ? -27.746 9.712 24.027 1.00 96.50 266 LEU A O 1
ATOM 2149 N N . GLY A 1 267 ? -25.980 8.378 24.423 1.00 95.75 267 GLY A N 1
ATOM 2150 C CA . GLY A 1 267 ? -26.746 7.344 25.122 1.00 95.75 267 GLY A CA 1
ATOM 2151 C C . GLY A 1 267 ? -27.357 7.857 26.429 1.00 95.75 267 GLY A C 1
ATOM 2152 O O . GLY A 1 267 ? -28.537 7.618 26.677 1.00 95.75 267 GLY A O 1
ATOM 2153 N N . ARG A 1 268 ? -26.598 8.634 27.215 1.00 95.19 268 ARG A N 1
ATOM 2154 C CA . ARG A 1 268 ? -27.090 9.312 28.425 1.00 95.19 268 ARG A CA 1
ATOM 2155 C C . ARG A 1 268 ? -28.233 10.261 28.102 1.00 95.19 268 ARG A C 1
ATOM 2157 O O . ARG A 1 268 ? -29.306 10.123 28.678 1.00 95.19 268 ARG A O 1
ATOM 2164 N N . LEU A 1 269 ? -28.007 11.181 27.165 1.00 96.44 269 LEU A N 1
ATOM 2165 C CA . LEU A 1 269 ? -29.013 12.159 26.760 1.00 96.44 269 LEU A CA 1
ATOM 2166 C C . LEU A 1 269 ? -30.297 11.457 26.295 1.00 96.44 269 LEU A C 1
ATOM 2168 O O . LEU A 1 269 ? -31.401 11.849 26.664 1.00 96.44 269 LEU A O 1
ATOM 2172 N N . TRP A 1 270 ? -30.160 10.377 25.522 1.00 96.06 270 TRP A N 1
ATOM 2173 C CA . TRP A 1 270 ? -31.297 9.568 25.095 1.00 96.06 270 TRP A CA 1
ATOM 2174 C C . TRP A 1 270 ? -32.034 8.921 26.270 1.00 96.06 270 TRP A C 1
ATOM 2176 O O . TRP A 1 270 ? -33.261 8.966 26.300 1.00 96.06 270 TRP A O 1
ATOM 2186 N N . ALA A 1 271 ? -31.306 8.333 27.223 1.00 94.75 271 ALA A N 1
ATOM 2187 C CA . ALA A 1 271 ? -31.879 7.677 28.395 1.00 94.75 271 ALA A CA 1
ATOM 2188 C C . ALA A 1 271 ? -32.648 8.653 29.299 1.00 94.75 271 ALA A C 1
ATOM 2190 O O . ALA A 1 271 ? -33.696 8.294 29.827 1.00 94.75 271 ALA A O 1
ATOM 2191 N N . GLU A 1 272 ? -32.160 9.888 29.439 1.00 94.62 272 GLU A N 1
ATOM 2192 C CA . GLU A 1 272 ? -32.837 10.949 30.195 1.00 94.62 272 GLU A CA 1
ATOM 2193 C C . GLU A 1 272 ? -34.139 11.401 29.519 1.00 94.62 272 GLU A C 1
ATOM 2195 O O . GLU A 1 272 ? -35.146 11.608 30.192 1.00 94.62 272 GLU A O 1
ATOM 2200 N N . MET A 1 273 ? -34.143 11.518 28.186 1.00 96.94 273 MET A N 1
ATOM 2201 C CA . MET A 1 273 ? -35.335 11.915 27.423 1.00 96.94 273 MET A CA 1
ATOM 2202 C C . MET A 1 273 ? -36.354 10.779 27.246 1.00 96.94 273 MET A C 1
ATOM 2204 O O . MET A 1 273 ? -37.547 11.047 27.127 1.00 96.94 273 MET A O 1
ATOM 2208 N N . HIS A 1 274 ? -35.895 9.524 27.215 1.00 96.25 274 HIS A N 1
ATOM 2209 C CA . HIS A 1 274 ? -36.720 8.339 26.950 1.00 96.25 274 HIS A CA 1
ATOM 2210 C C . HIS A 1 274 ? -36.424 7.218 27.962 1.00 96.25 274 HIS A C 1
ATOM 2212 O O . HIS A 1 274 ? -35.793 6.214 27.604 1.00 96.25 274 HIS A O 1
ATOM 2218 N N . PRO A 1 275 ? -36.871 7.351 29.225 1.00 93.62 275 PRO A N 1
ATOM 2219 C CA . PRO A 1 275 ? -36.544 6.396 30.289 1.00 93.62 275 PRO A CA 1
ATOM 2220 C C . PRO A 1 275 ? -37.054 4.967 30.043 1.00 93.62 275 PRO A C 1
ATOM 2222 O O . PRO A 1 275 ? -36.529 4.008 30.602 1.00 93.62 275 PRO A O 1
ATOM 2225 N N . ASP A 1 276 ? -38.072 4.805 29.199 1.00 95.56 276 ASP A N 1
ATOM 2226 C CA . ASP A 1 276 ? -38.682 3.533 28.802 1.00 95.56 276 ASP A CA 1
ATOM 2227 C C . ASP A 1 276 ? -38.006 2.884 27.575 1.00 95.56 276 ASP A C 1
ATOM 2229 O O . ASP A 1 276 ? -38.414 1.817 27.102 1.00 95.56 276 ASP A O 1
ATOM 2233 N N . SER A 1 277 ? -36.945 3.503 27.053 1.00 95.88 277 SER A N 1
ATOM 2234 C CA . SER A 1 277 ? -36.237 3.037 25.866 1.00 95.88 277 SER A CA 1
ATOM 2235 C C . SER A 1 277 ? -35.613 1.651 26.051 1.00 95.88 277 SER A C 1
ATOM 2237 O O . SER A 1 277 ? -34.748 1.418 26.898 1.00 95.88 277 SER A O 1
ATOM 2239 N N . ARG A 1 278 ? -35.926 0.742 25.119 1.00 95.75 278 ARG A N 1
ATOM 2240 C CA . ARG A 1 278 ? -35.301 -0.592 25.008 1.00 95.75 278 ARG A CA 1
ATOM 2241 C C . ARG A 1 278 ? -33.816 -0.554 24.621 1.00 95.75 278 ARG A C 1
ATOM 2243 O O . ARG A 1 278 ? -33.186 -1.609 24.541 1.00 95.75 278 ARG A O 1
ATOM 2250 N N . LEU A 1 279 ? -33.275 0.628 24.316 1.00 93.38 279 LEU A N 1
ATOM 2251 C CA . LEU A 1 279 ? -31.853 0.829 24.047 1.00 93.38 279 LEU A CA 1
ATOM 2252 C C . LEU A 1 279 ? -31.035 0.807 25.343 1.00 93.38 279 LEU A C 1
ATOM 2254 O O . LEU A 1 279 ? -29.932 0.280 25.327 1.00 93.38 279 LEU A O 1
ATOM 2258 N N . ILE A 1 280 ? -31.577 1.334 26.449 1.00 93.12 280 ILE A N 1
ATOM 2259 C CA . ILE A 1 280 ? -30.836 1.536 27.706 1.00 93.12 280 ILE A CA 1
ATOM 2260 C C . ILE A 1 280 ? -30.174 0.238 28.199 1.00 93.12 280 ILE A C 1
ATOM 2262 O O . ILE A 1 280 ? -28.972 0.265 28.449 1.00 93.12 280 ILE A O 1
ATOM 2266 N N . PRO A 1 281 ? -30.864 -0.924 28.241 1.00 93.62 281 PRO A N 1
ATOM 2267 C CA . PRO A 1 281 ? -30.248 -2.176 28.689 1.00 93.62 281 PRO A CA 1
ATOM 2268 C C . PRO A 1 281 ? -29.152 -2.719 27.756 1.00 93.62 281 PRO A C 1
ATOM 2270 O O . PRO A 1 281 ? -28.501 -3.699 28.097 1.00 93.62 281 PRO A O 1
ATOM 2273 N N . LYS A 1 282 ? -28.986 -2.138 26.561 1.00 94.50 282 LYS A N 1
ATOM 2274 C CA . LYS A 1 282 ? -27.975 -2.526 25.565 1.00 94.50 282 LYS A CA 1
ATOM 2275 C C . LYS A 1 282 ? -26.737 -1.624 25.589 1.00 94.50 282 LYS A C 1
ATOM 2277 O O . LYS A 1 282 ? -25.799 -1.896 24.846 1.00 94.50 282 LYS A O 1
ATOM 2282 N N . LEU A 1 283 ? -26.747 -0.552 26.386 1.00 94.06 283 LEU A N 1
ATOM 2283 C CA . LEU A 1 283 ? -25.612 0.357 26.545 1.00 94.06 283 LEU A CA 1
ATOM 2284 C C . LEU A 1 283 ? -24.650 -0.226 27.592 1.00 94.06 283 LEU A C 1
ATOM 2286 O O . LEU A 1 283 ? -24.770 0.037 28.786 1.00 94.06 283 LEU A O 1
ATOM 2290 N N . GLU A 1 284 ? -23.737 -1.081 27.139 1.00 94.50 284 GLU A N 1
ATOM 2291 C CA . GLU A 1 284 ? -22.824 -1.881 27.977 1.00 94.50 284 GLU A CA 1
ATOM 2292 C C . GLU A 1 284 ? -21.837 -1.055 28.823 1.00 94.50 284 GLU A C 1
ATOM 2294 O O . GLU A 1 284 ? -21.346 -1.529 29.844 1.00 94.50 284 GLU A O 1
ATOM 2299 N N . TYR A 1 285 ? -21.530 0.163 28.391 1.00 94.81 285 TYR A N 1
ATOM 2300 C CA . TYR A 1 285 ? -20.574 1.097 28.978 1.00 94.81 285 TYR A CA 1
ATOM 2301 C C . TYR A 1 285 ? -21.245 2.312 29.628 1.00 94.81 285 TYR A C 1
ATOM 2303 O O . TYR A 1 285 ? -20.539 3.185 30.144 1.00 94.81 285 TYR A O 1
ATOM 2311 N N . LEU A 1 286 ? -22.579 2.405 29.614 1.00 94.19 286 LEU A N 1
ATOM 2312 C CA . LEU A 1 286 ? -23.298 3.482 30.288 1.00 94.19 286 LEU A CA 1
ATOM 2313 C C . LEU A 1 286 ? -23.050 3.415 31.802 1.00 94.19 286 LEU A C 1
ATOM 2315 O O . LEU A 1 286 ? -23.377 2.432 32.463 1.00 94.19 286 LEU A O 1
ATOM 2319 N N . VAL A 1 287 ? -22.495 4.487 32.366 1.00 92.25 287 VAL A N 1
ATOM 2320 C CA . VAL A 1 287 ? -22.196 4.565 33.800 1.00 92.25 287 VAL A CA 1
ATOM 2321 C C . VAL A 1 287 ? -23.512 4.611 34.605 1.00 92.25 287 VAL A C 1
ATOM 2323 O O . VAL A 1 287 ? -24.440 5.327 34.220 1.00 92.25 287 VAL A O 1
ATOM 2326 N N . PRO A 1 288 ? -23.662 3.867 35.710 1.00 81.31 288 PRO A N 1
ATOM 2327 C CA . PRO A 1 288 ? -24.829 4.010 36.581 1.00 81.31 288 PRO A CA 1
ATOM 2328 C C . PRO A 1 288 ? -24.946 5.434 37.147 1.00 81.31 288 PRO A C 1
ATOM 2330 O O . PRO A 1 288 ? -23.934 6.114 37.310 1.00 81.31 288 PRO A O 1
ATOM 2333 N N . ILE A 1 289 ? -26.173 5.883 37.416 1.00 64.56 289 ILE A N 1
ATOM 2334 C CA . ILE A 1 289 ? -26.446 7.169 38.085 1.00 64.56 289 ILE A CA 1
ATOM 2335 C C . ILE A 1 289 ? -26.321 6.984 39.596 1.00 64.56 289 ILE A C 1
ATOM 2337 O O . ILE A 1 289 ? -26.832 5.949 40.085 1.00 64.56 289 ILE A O 1
#

pLDDT: mean 94.6, std 5.25, range [64.56, 98.81]

Sequence (289 aa):
MNPDLIAEIQKFTLDARHILEREAAEQLEGLYGWLPDGSFAPVAQYPALGLMPEAAETRKKLESYAEAEKEAGNNPQTVRQTLVRETSFTWLNRFVALKMMEERRLIKETISRLVDSNAYKLWIADEIDPEATRLYEKGDLPTDALGEGPRPRAYRRFIVWECGRLSRDVSVLFDSTNIPSRLFPRPSILKQIIDGLNAPNLAEAWRPGNEESIGWVYQGFNAEELQAAFAKAREQGKKFEPRDIPAVTQLFTIHWVVKFLVENTLGRLWAEMHPDSRLIPKLEYLVPI

Foldseek 3Di:
DDPLLLVLLLVLLLVLLVLQLVLLQCCCCQAQQCDLQLDRDDPVVHVNCVPPVLSVVLNVVSVVQLVVCVVVVDRSNVSSSVLSNVLSVLVLLLLLVLLLCCQAVVDAQQQLVQLPGPVLVVCLVVPVDVQLVVLCVQPFDDADSSRGGSSNVSSLVVSLVVLVVCCVVVVVRSVCPDSSNSSDGHPVSSVVSSVSCVPPSNSVCSHPPNPCSSLSSVLSSLVVLLVVQVCCCVVVVDDRDPVSCCNPPVHDDDDVNVLLVCCQPVVVVCCVVCVPDPCVVVSPNHDDD

Radius of gyration: 22.68 Å; chains: 1; bounding box: 63×42×64 Å

Secondary structure (DSSP, 8-state):
--HHHHHHHHHHHHHHHHHHHHHHHHHHHHTT-B-TTS-B--GGG-HHHHH-HHHHHHHHHHHHHHHHHHHTT--HHHHHHHHHHHHHHHHHHHHHHHHHHHHTTSS--SSTTGGG-HHHHHHHHTTSSHHHHHHHHT-S-S--TTS--HHHHHHHHHHHHHHHHHTTT-HHHH-TTSSGGGSPPPHHHHHHHHHHHT-GGGTTTTSTT-TTHHHHHHHHHTHHHHHHHHHHHHHH-PPPPTTTHHHHH-----HHHHHHHHIIIIIHHHHHH-TT-TTGGG-TTPPP-